Protein AF-A0A813HEW5-F1 (afdb_monomer)

Foldseek 3Di:
DCQLLQAQAVVNVVVLVVLQAAEAACEHGGDEADDRSNLEAYYHNEYEEAHEYEAQWDQDPNDIDGAHAHEAACEYEYHNEYEHGQFHHYHQKYFAHVAYGDHPVGDPGDRDIDGFFDAPDDPVLSVVLNCCCVVPVSVVLVVLLCVLVVQLVVLLVVLLVVLVVPDPNVVSVVVSVVCVVVSNLVSSLVVLLVSLLCLLCVQQNAQVPQDPPSDSSNVSSLSSSLSSCPPPSNQVSLQVQAQHVVNVVSLVSSQAAAEANEGHHGERDSNSNLEHHYYPHYDDPPDYDDQACSDRNHDVVNSDDDPLPPPHDGGHRHHHDPDDPPPDDPQPPVRVVVVVCVVCVPVSNVVVVVVVVVVPD

pLDDT: mean 79.05, std 17.5, range [31.86, 96.31]

Sequence (361 aa):
MAMPLIADTPACNILLRCLGAKIGKGCRISVFDLHDPDLLNVGAGVTIGKKCKLATSSVLHGQVHFSEIVIGEGSAVGPTAVLSQGSVVPPGKCVLPLSTMPGWHGTVGSVAYDDVQPPSSSAEFHQRQDLLRVVFGLPAVILLHTLPFVATTFALEWTWQGLTYVYDPIFAWSVFSVMLPWLYAHPLWISLVVLVVLQKWLLVGDFRKMTRKESHWSEFKHWLHGRAVESHDFEEVGDMWTNTELLSQIYRMLGTKVGRRVQIDALHLIENDCVTVGDYCVFGTDVLFAPDILAPWVPVEYAKPSKASEDKPRFADIILHRAANMRDPQPSERGRKALQKQTVRDPRYNNNNKQYNNNNN

Structure (mmCIF, N/CA/C/O backbone):
data_AF-A0A813HEW5-F1
#
_entry.id   AF-A0A813HEW5-F1
#
loop_
_atom_site.group_PDB
_atom_site.id
_atom_site.type_symbol
_atom_site.label_atom_id
_atom_site.label_alt_id
_atom_site.label_comp_id
_atom_site.label_asym_id
_atom_site.label_entity_id
_atom_site.label_seq_id
_atom_site.pdbx_PDB_ins_code
_atom_site.Cartn_x
_atom_site.Cartn_y
_atom_site.Cartn_z
_atom_site.occupancy
_atom_site.B_iso_or_equiv
_atom_site.auth_seq_id
_atom_site.auth_comp_id
_atom_site.auth_asym_id
_atom_site.auth_atom_id
_atom_site.pdbx_PDB_model_num
ATOM 1 N N . MET A 1 1 ? -3.724 9.140 -5.371 1.00 49.16 1 MET A N 1
ATOM 2 C CA . MET A 1 1 ? -2.244 9.216 -5.364 1.00 49.16 1 MET A CA 1
ATOM 3 C C . MET A 1 1 ? -1.645 9.635 -4.013 1.00 49.16 1 MET A C 1
ATOM 5 O O . MET A 1 1 ? -0.755 8.946 -3.549 1.00 49.16 1 MET A O 1
ATOM 9 N N . ALA A 1 2 ? -2.114 10.696 -3.331 1.00 60.00 2 ALA A N 1
ATOM 10 C CA . ALA A 1 2 ? -1.472 11.167 -2.084 1.00 60.00 2 ALA A CA 1
ATOM 11 C C . ALA A 1 2 ? -1.829 10.386 -0.798 1.00 60.00 2 ALA A C 1
ATOM 13 O O . ALA A 1 2 ? -1.050 10.389 0.151 1.00 60.00 2 ALA A O 1
ATOM 14 N N . MET A 1 3 ? -2.995 9.731 -0.740 1.00 67.38 3 MET A N 1
ATOM 15 C CA . MET A 1 3 ? -3.501 9.112 0.496 1.00 67.38 3 MET A CA 1
ATOM 16 C C . MET A 1 3 ? -2.614 7.972 1.043 1.00 67.38 3 MET A C 1
ATOM 18 O O . MET A 1 3 ? -2.348 7.995 2.246 1.00 67.38 3 MET A O 1
ATOM 22 N N . PRO A 1 4 ? -2.084 7.034 0.222 1.00 71.81 4 PRO A N 1
ATOM 23 C CA . PRO A 1 4 ? -1.219 5.963 0.726 1.00 71.81 4 PRO A CA 1
ATOM 24 C C . PRO A 1 4 ? 0.057 6.491 1.389 1.00 71.81 4 PRO A C 1
ATOM 26 O O . PRO A 1 4 ? 0.472 5.984 2.427 1.00 71.81 4 PRO A O 1
ATOM 29 N N . LEU A 1 5 ? 0.630 7.569 0.843 1.00 76.12 5 LEU A N 1
ATOM 30 C CA . LEU A 1 5 ? 1.860 8.194 1.335 1.00 76.12 5 LEU A CA 1
ATOM 31 C C . LEU A 1 5 ? 1.712 8.757 2.756 1.00 76.12 5 LEU A C 1
ATOM 33 O O . LEU A 1 5 ? 2.621 8.643 3.577 1.00 76.12 5 LEU A O 1
ATOM 37 N N . ILE A 1 6 ? 0.561 9.368 3.044 1.00 83.38 6 ILE A N 1
ATOM 38 C CA . ILE A 1 6 ? 0.294 10.053 4.316 1.00 83.38 6 ILE A CA 1
ATOM 39 C C . ILE A 1 6 ? -0.535 9.213 5.293 1.00 83.38 6 ILE A C 1
ATOM 41 O O . ILE A 1 6 ? -0.860 9.698 6.378 1.00 83.38 6 ILE A O 1
ATOM 45 N N . ALA A 1 7 ? -0.883 7.975 4.944 1.00 83.56 7 ALA A N 1
ATOM 46 C CA . ALA A 1 7 ? -1.654 7.090 5.809 1.00 83.56 7 ALA A CA 1
ATOM 47 C C . ALA A 1 7 ? -0.966 6.860 7.166 1.00 83.56 7 ALA A C 1
ATOM 49 O O . ALA A 1 7 ? 0.265 6.873 7.286 1.00 83.56 7 ALA A O 1
ATOM 50 N N . ASP A 1 8 ? -1.772 6.642 8.204 1.00 82.06 8 ASP A N 1
ATOM 51 C CA . ASP A 1 8 ? -1.348 6.511 9.605 1.00 82.06 8 ASP A CA 1
ATOM 52 C C . ASP A 1 8 ? -0.595 7.737 10.157 1.00 82.06 8 ASP A C 1
ATOM 54 O O . ASP A 1 8 ? 0.182 7.626 11.115 1.00 82.06 8 ASP A O 1
ATOM 58 N N . THR A 1 9 ? -0.815 8.913 9.557 1.00 86.62 9 THR A N 1
ATOM 59 C CA . THR A 1 9 ? -0.279 10.192 10.033 1.00 86.62 9 THR A CA 1
ATOM 60 C C . THR A 1 9 ? -1.387 11.228 10.247 1.00 86.62 9 THR A C 1
ATOM 62 O O . THR A 1 9 ? -2.426 11.179 9.579 1.00 86.62 9 THR A O 1
ATOM 65 N N . PRO A 1 10 ? -1.161 12.239 11.107 1.00 87.31 10 PRO A N 1
ATOM 66 C CA . PRO A 1 10 ? -2.089 13.358 11.261 1.00 87.31 10 PRO A CA 1
ATOM 67 C C . PRO A 1 10 ? -2.347 14.141 9.966 1.00 87.31 10 PRO A C 1
ATOM 69 O O . PRO A 1 10 ? -3.397 14.769 9.842 1.00 87.31 10 PRO A O 1
ATOM 72 N N . ALA A 1 11 ? -1.421 14.103 8.999 1.00 88.00 11 ALA A N 1
ATOM 73 C CA . ALA A 1 11 ? -1.590 14.774 7.712 1.00 88.00 11 ALA A CA 1
ATOM 74 C C . ALA A 1 11 ? -2.756 14.177 6.904 1.00 88.00 11 ALA A C 1
ATOM 76 O O . ALA A 1 11 ? -3.486 14.926 6.259 1.00 88.00 11 ALA A O 1
ATOM 77 N N . CYS A 1 12 ? -2.993 12.861 7.008 1.00 89.50 12 CYS A N 1
ATOM 78 C CA . CYS A 1 12 ? -4.157 12.212 6.396 1.00 89.50 12 CYS A CA 1
ATOM 79 C C . CYS A 1 12 ? -5.472 12.771 6.953 1.00 89.50 12 CYS A C 1
ATOM 81 O O . CYS A 1 12 ? -6.362 13.144 6.193 1.00 89.50 12 CYS A O 1
ATOM 83 N N . ASN A 1 13 ? -5.558 12.927 8.277 1.00 91.50 13 ASN A N 1
ATOM 84 C CA . ASN A 1 13 ? -6.744 13.479 8.932 1.00 91.50 13 ASN A CA 1
ATOM 85 C C . ASN A 1 13 ? -7.020 14.921 8.487 1.00 91.50 13 ASN A C 1
ATOM 87 O O . ASN A 1 13 ? -8.174 15.300 8.310 1.00 91.50 13 ASN A O 1
ATOM 91 N N . ILE A 1 14 ? -5.971 15.735 8.323 1.00 91.50 14 ILE A N 1
ATOM 92 C CA . ILE A 1 14 ? -6.104 17.114 7.836 1.00 91.50 14 ILE A CA 1
ATOM 93 C C . ILE A 1 14 ? -6.599 17.113 6.390 1.00 91.50 14 ILE A C 1
ATOM 95 O O . ILE A 1 14 ? -7.562 17.815 6.096 1.00 91.50 14 ILE A O 1
ATOM 99 N N . LEU A 1 15 ? -5.996 16.299 5.516 1.00 91.25 15 LEU A N 1
ATOM 100 C CA . LEU A 1 15 ? -6.415 16.195 4.119 1.00 91.25 15 LEU A CA 1
ATOM 101 C C . LEU A 1 15 ? -7.892 15.807 4.011 1.00 91.25 15 LEU A C 1
ATOM 103 O O . LEU A 1 15 ? -8.649 16.478 3.320 1.00 91.25 15 LEU A O 1
ATOM 107 N N . LEU A 1 16 ? -8.317 14.767 4.725 1.00 91.62 16 LEU A N 1
ATOM 108 C CA . LEU A 1 16 ? -9.704 14.311 4.698 1.00 91.62 16 LEU A CA 1
ATOM 109 C C . LEU A 1 16 ? -10.678 15.375 5.233 1.00 91.62 16 LEU A C 1
ATOM 111 O O . LEU A 1 16 ? -11.743 15.558 4.652 1.00 91.62 16 LEU A O 1
ATOM 115 N N . ARG A 1 17 ? -10.300 16.141 6.269 1.00 94.06 17 ARG A N 1
ATOM 116 C CA . ARG A 1 17 ? -11.094 17.300 6.724 1.00 94.06 17 ARG A CA 1
ATOM 117 C C . ARG A 1 17 ? -11.207 18.385 5.660 1.00 94.06 17 ARG A C 1
ATOM 119 O O . ARG A 1 17 ? -12.280 18.953 5.489 1.00 94.06 17 ARG A O 1
ATOM 126 N N . CYS A 1 18 ? -10.124 18.671 4.939 1.00 93.19 18 CYS A N 1
ATOM 127 C CA . CYS A 1 18 ? -10.147 19.616 3.821 1.00 93.19 18 CYS A CA 1
ATOM 128 C C . CYS A 1 18 ? -11.029 19.127 2.663 1.00 93.19 18 CYS A C 1
ATOM 130 O O . CYS A 1 18 ? -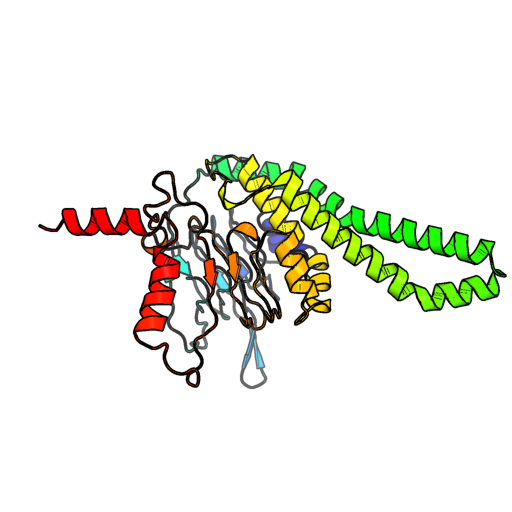11.609 19.952 1.966 1.00 93.19 18 CYS A O 1
ATOM 132 N N . LEU A 1 19 ? -11.152 17.809 2.481 1.00 92.06 19 LEU A N 1
ATOM 133 C CA . LEU A 1 19 ? -12.036 17.186 1.492 1.00 92.06 19 LEU A CA 1
ATOM 134 C C . LEU A 1 19 ? -13.508 17.105 1.941 1.00 92.06 19 LEU A C 1
ATOM 136 O O . LEU A 1 19 ? -14.338 16.640 1.170 1.00 92.06 19 LEU A O 1
ATOM 140 N N . GLY A 1 20 ? -13.843 17.559 3.154 1.00 93.19 20 GLY A N 1
ATOM 141 C CA . GLY A 1 20 ? -15.218 17.621 3.665 1.00 93.19 20 GLY A CA 1
ATOM 142 C C . GLY A 1 20 ? -15.550 16.614 4.769 1.00 93.19 20 GLY A C 1
ATOM 143 O O . GLY A 1 20 ? -16.602 16.740 5.393 1.00 93.19 20 GLY A O 1
ATOM 144 N N . ALA A 1 21 ? -14.660 15.664 5.075 1.00 94.25 21 ALA A N 1
ATOM 145 C CA . ALA A 1 21 ? -14.901 14.670 6.119 1.00 94.25 21 ALA A CA 1
ATOM 146 C C . ALA A 1 21 ? -14.895 15.289 7.524 1.00 94.25 21 ALA A C 1
ATOM 148 O O . ALA A 1 21 ? -14.040 16.109 7.878 1.00 94.25 21 ALA A O 1
ATOM 149 N N . LYS A 1 22 ? -15.790 14.824 8.395 1.00 95.38 22 LYS A N 1
ATOM 150 C CA . LYS A 1 22 ? -15.816 15.221 9.809 1.00 95.38 22 LYS A CA 1
ATOM 151 C C . LYS A 1 22 ? -14.960 14.245 10.611 1.00 95.38 22 LYS A C 1
ATOM 153 O O . LYS A 1 22 ? -15.426 13.176 10.974 1.00 95.38 22 LYS A O 1
ATOM 158 N N . ILE A 1 23 ? -13.701 14.591 10.887 1.00 94.88 23 ILE A N 1
ATOM 159 C CA . ILE A 1 23 ? -12.767 13.695 11.599 1.00 94.88 23 ILE A CA 1
ATOM 160 C C . ILE A 1 23 ? -12.370 14.261 12.959 1.00 94.88 23 ILE A C 1
ATOM 162 O O . ILE A 1 23 ? -11.793 15.349 13.042 1.00 94.88 23 ILE A O 1
ATOM 166 N N . GLY A 1 24 ? -12.587 13.488 14.021 1.00 91.81 24 GLY A N 1
ATOM 167 C CA . GLY A 1 24 ? -12.203 13.802 15.395 1.00 91.81 24 GLY A CA 1
ATOM 168 C C . GLY A 1 24 ? -10.689 13.896 15.625 1.00 91.81 24 GLY A C 1
ATOM 169 O O . GLY A 1 24 ? -9.867 13.656 14.737 1.00 91.81 24 GLY A O 1
ATOM 170 N N . LYS A 1 25 ? -10.279 14.306 16.830 1.00 89.25 25 LYS A N 1
ATOM 171 C CA . LYS A 1 25 ? -8.856 14.399 17.211 1.00 89.25 25 LYS A CA 1
ATOM 172 C C . LYS A 1 25 ? -8.290 13.015 17.537 1.00 89.25 25 LYS A C 1
ATOM 174 O O . LYS A 1 25 ? -9.010 12.167 18.044 1.00 89.25 25 LYS A O 1
ATOM 179 N N . GLY A 1 26 ? -6.998 12.807 17.275 1.00 84.69 26 GLY A N 1
ATOM 180 C CA . GLY A 1 26 ? -6.305 11.560 17.628 1.00 84.69 26 GLY A CA 1
ATOM 181 C C . GLY A 1 26 ? -6.716 10.334 16.806 1.00 84.69 26 GLY A C 1
ATOM 182 O O . GLY A 1 26 ? -6.392 9.221 17.199 1.00 84.69 26 GLY A O 1
ATOM 183 N N . CYS A 1 27 ? -7.425 10.520 15.688 1.00 87.81 27 CYS A N 1
ATOM 184 C CA . CYS A 1 27 ? -7.788 9.413 14.810 1.00 87.81 27 CYS A CA 1
ATOM 185 C C . CYS A 1 27 ? -6.553 8.853 14.100 1.00 87.81 27 CYS A C 1
ATOM 187 O O . CYS A 1 27 ? -5.680 9.611 13.666 1.00 87.81 27 CYS A O 1
ATOM 189 N N . ARG A 1 28 ? -6.506 7.535 13.935 1.00 86.94 28 ARG A N 1
ATOM 190 C CA . ARG A 1 28 ? -5.493 6.842 13.140 1.00 86.94 28 ARG A CA 1
ATOM 191 C C . ARG A 1 28 ? -6.168 6.172 11.965 1.00 86.94 28 ARG A C 1
ATOM 193 O O . ARG A 1 28 ? -6.894 5.199 12.119 1.00 86.94 28 ARG A O 1
ATOM 200 N N . ILE A 1 29 ? -5.940 6.743 10.796 1.00 87.56 29 ILE A N 1
ATOM 201 C CA . ILE A 1 29 ? -6.561 6.317 9.555 1.00 87.56 29 ILE A CA 1
ATOM 202 C C . ILE A 1 29 ? -5.484 5.661 8.692 1.00 87.56 29 ILE A C 1
ATOM 204 O O . ILE A 1 29 ? -4.589 6.344 8.187 1.00 87.56 29 ILE A O 1
ATOM 208 N N . SER A 1 30 ? -5.558 4.337 8.558 1.00 83.12 30 SER A N 1
ATOM 209 C CA . SER A 1 30 ? -4.777 3.590 7.572 1.00 83.12 30 SER A CA 1
ATOM 210 C C . SER A 1 30 ? -5.385 3.734 6.173 1.00 83.12 30 SER A C 1
ATOM 212 O O . SER A 1 30 ? -6.454 4.309 5.997 1.00 83.12 30 SER A O 1
ATOM 214 N N . VAL A 1 31 ? -4.695 3.218 5.155 1.00 65.44 31 VAL A N 1
ATOM 215 C CA . VAL A 1 31 ? -5.176 3.232 3.766 1.00 65.44 31 VAL A CA 1
ATOM 216 C C . VAL A 1 31 ? -6.517 2.506 3.672 1.00 65.44 31 VAL A C 1
ATOM 218 O O . VAL A 1 31 ? -6.606 1.343 4.062 1.00 65.44 31 VAL A O 1
ATOM 221 N N . PHE A 1 32 ? -7.538 3.165 3.140 1.00 74.25 32 PHE A N 1
ATOM 222 C CA . PHE A 1 32 ? -8.846 2.576 2.878 1.00 74.25 32 PHE A CA 1
ATOM 223 C C . PHE A 1 32 ? -9.469 3.216 1.637 1.00 74.25 32 PHE A C 1
ATOM 225 O O . PHE A 1 32 ? -9.051 4.291 1.211 1.00 74.25 32 PHE A O 1
ATOM 232 N N . ASP A 1 33 ? -10.451 2.537 1.059 1.00 81.62 33 ASP A N 1
ATOM 233 C CA . ASP A 1 33 ? -11.161 2.980 -0.135 1.00 81.62 33 ASP A CA 1
ATOM 234 C C . ASP A 1 33 ? -12.341 3.882 0.260 1.00 81.62 33 ASP A C 1
ATOM 236 O O . ASP A 1 33 ? -13.216 3.468 1.033 1.00 81.62 33 ASP A O 1
ATOM 240 N N . LEU A 1 34 ? -12.318 5.132 -0.210 1.00 84.88 34 LEU A N 1
ATOM 241 C CA . LEU A 1 34 ? -13.315 6.166 0.072 1.00 84.88 34 LEU A CA 1
ATOM 242 C C . LEU A 1 34 ? -13.495 7.069 -1.141 1.00 84.88 34 LEU A C 1
ATOM 244 O O . LEU A 1 34 ? -12.559 7.754 -1.559 1.00 84.88 34 LEU A O 1
ATOM 248 N N . HIS A 1 35 ? -14.722 7.104 -1.651 1.00 84.69 35 HIS A N 1
ATOM 249 C CA . HIS A 1 35 ? -15.085 7.920 -2.805 1.00 84.69 35 HIS A CA 1
ATOM 250 C C . HIS A 1 35 ? -15.708 9.264 -2.409 1.00 84.69 35 HIS A C 1
ATOM 252 O O . HIS A 1 35 ? -15.345 10.278 -3.002 1.00 84.69 35 HIS A O 1
ATOM 258 N N . ASP A 1 36 ? -16.563 9.291 -1.377 1.00 90.44 36 ASP A N 1
ATOM 259 C CA . ASP A 1 36 ? -17.308 10.490 -0.963 1.00 90.44 36 ASP A CA 1
ATOM 260 C C . ASP A 1 36 ? -16.899 10.924 0.465 1.00 90.44 36 ASP A C 1
ATOM 262 O O . ASP A 1 36 ? -17.510 10.516 1.459 1.00 90.44 36 ASP A O 1
ATOM 266 N N . PRO A 1 37 ? -15.806 11.699 0.622 1.00 90.62 37 PRO A N 1
ATOM 267 C CA . PRO A 1 37 ? -15.280 12.057 1.939 1.00 90.62 37 PRO A CA 1
ATOM 268 C C . PRO A 1 37 ? -16.195 12.968 2.762 1.00 90.62 37 PRO A C 1
ATOM 270 O O . PRO A 1 37 ? -16.160 12.905 3.986 1.00 90.62 37 PRO A O 1
ATOM 273 N N . ASP A 1 38 ? -17.030 13.785 2.130 1.00 93.44 38 ASP A N 1
ATOM 274 C CA . ASP A 1 38 ? -18.010 14.662 2.780 1.00 93.44 38 ASP A CA 1
ATOM 275 C C . ASP A 1 38 ? -19.120 13.906 3.534 1.00 93.44 38 ASP A C 1
ATOM 277 O O . ASP A 1 38 ? -19.714 14.441 4.473 1.00 93.44 38 ASP A O 1
ATOM 281 N N . LEU A 1 39 ? -19.346 12.638 3.181 1.00 93.94 39 LEU A N 1
ATOM 282 C CA . LEU A 1 39 ? -20.296 11.730 3.828 1.00 93.94 39 LEU A CA 1
ATOM 283 C C . LEU A 1 39 ? -19.663 10.873 4.935 1.00 93.94 39 LEU A C 1
ATOM 285 O O . LEU A 1 39 ? -20.287 9.932 5.431 1.00 93.94 39 LEU A O 1
ATOM 289 N N . LEU A 1 40 ? -18.430 11.175 5.344 1.00 94.38 40 LEU A N 1
ATOM 290 C CA . LEU A 1 40 ? -17.726 10.438 6.388 1.00 94.38 40 LEU A CA 1
ATOM 291 C C . LEU A 1 40 ? -17.678 11.226 7.704 1.00 94.38 40 LEU A C 1
ATOM 293 O O . LEU A 1 40 ? -17.138 12.335 7.771 1.00 94.38 40 LEU A O 1
ATOM 297 N N . ASN A 1 41 ? -18.172 10.609 8.780 1.00 95.75 41 ASN A N 1
ATOM 298 C CA . ASN A 1 41 ? -18.156 11.165 10.128 1.00 95.75 41 ASN A CA 1
ATOM 299 C C . ASN A 1 41 ? -17.477 10.213 11.115 1.00 95.75 41 ASN A C 1
ATOM 301 O O . ASN A 1 41 ? -17.933 9.100 11.358 1.00 95.75 41 ASN A O 1
ATOM 305 N N . VAL A 1 42 ? -16.362 10.662 11.681 1.00 94.94 42 VAL A N 1
ATOM 306 C CA . VAL A 1 42 ? -15.462 9.873 12.517 1.00 94.94 42 VAL A CA 1
ATOM 307 C C . VAL A 1 42 ? -15.254 10.590 13.845 1.00 94.94 42 VAL A C 1
ATOM 309 O O . VAL A 1 42 ? -14.717 11.699 13.886 1.00 94.94 42 VAL A O 1
ATOM 312 N N . GLY A 1 43 ? -15.647 9.942 14.942 1.00 93.44 43 GLY A N 1
ATOM 313 C CA . GLY A 1 43 ? -15.437 10.414 16.309 1.00 93.44 43 GLY A CA 1
ATOM 314 C C . GLY A 1 43 ? -13.958 10.511 16.700 1.00 93.44 43 GLY A C 1
ATOM 315 O O . GLY A 1 43 ? -13.066 10.101 15.962 1.00 93.44 43 GLY A O 1
ATOM 316 N N . ALA A 1 44 ? -13.664 11.080 17.871 1.00 91.56 44 ALA A N 1
ATOM 317 C CA . ALA A 1 44 ? -12.284 11.195 18.349 1.00 91.56 44 ALA A CA 1
ATOM 318 C C . ALA A 1 44 ? -11.666 9.819 18.669 1.00 91.56 44 ALA A C 1
ATOM 320 O O . ALA A 1 44 ? -12.366 8.871 19.014 1.00 91.56 44 ALA A O 1
ATOM 321 N N . GLY A 1 45 ? -10.343 9.701 18.536 1.00 86.94 45 GLY A N 1
ATOM 322 C CA . GLY A 1 45 ? -9.597 8.491 18.899 1.00 86.94 45 GLY A CA 1
ATOM 323 C C . GLY A 1 45 ? -9.923 7.241 18.074 1.00 86.94 45 GLY A C 1
ATOM 324 O O . GLY A 1 45 ? -9.534 6.146 18.469 1.00 86.94 45 GLY A O 1
ATOM 325 N N . VAL A 1 46 ? -10.630 7.377 16.947 1.00 89.12 46 VAL A N 1
ATOM 326 C CA . VAL A 1 46 ? -10.998 6.232 16.106 1.00 89.12 46 VAL A CA 1
ATOM 327 C C . VAL A 1 46 ? -9.782 5.686 15.366 1.00 89.12 46 VAL A C 1
ATOM 329 O O . VAL A 1 46 ? -8.978 6.449 14.826 1.00 89.12 46 VAL A O 1
ATOM 332 N N . THR A 1 47 ? -9.676 4.359 15.288 1.00 87.81 47 THR A N 1
ATOM 333 C CA . THR A 1 47 ? -8.663 3.676 14.470 1.00 87.81 47 THR A CA 1
ATOM 334 C C . THR A 1 47 ? -9.324 2.936 13.313 1.00 87.81 47 THR A C 1
ATOM 336 O O . THR A 1 47 ? -10.146 2.055 13.539 1.00 87.81 47 THR A O 1
ATOM 339 N N . ILE A 1 48 ? -8.957 3.265 12.076 1.00 88.75 48 ILE A N 1
ATOM 340 C CA . ILE A 1 48 ? -9.438 2.578 10.873 1.00 88.75 48 ILE A CA 1
ATOM 341 C C . ILE A 1 48 ? -8.290 1.761 10.296 1.00 88.75 48 ILE A C 1
ATOM 343 O O . ILE A 1 48 ? -7.243 2.314 9.962 1.00 88.75 48 ILE A O 1
ATOM 347 N N . GLY A 1 49 ? -8.497 0.449 10.209 1.00 85.44 49 GLY A N 1
ATOM 348 C CA . GLY A 1 49 ? -7.547 -0.514 9.681 1.00 85.44 49 GLY A CA 1
ATOM 349 C C . GLY A 1 49 ? -7.370 -0.417 8.169 1.00 85.44 49 GLY A C 1
ATOM 350 O O . GLY A 1 49 ? -7.994 0.376 7.464 1.00 85.44 49 GLY A O 1
ATOM 351 N N . LYS A 1 50 ? -6.476 -1.250 7.655 1.00 83.69 50 LYS A N 1
ATOM 352 C CA . LYS A 1 50 ? -6.059 -1.220 6.251 1.00 83.69 50 LYS A CA 1
ATOM 353 C C . LYS A 1 50 ? -7.082 -1.842 5.323 1.00 83.69 50 LYS A C 1
ATOM 355 O O . LYS A 1 50 ? -7.765 -2.785 5.708 1.00 83.69 50 LYS A O 1
ATOM 360 N N . LYS A 1 51 ? -7.123 -1.350 4.085 1.00 85.12 51 LYS A N 1
ATOM 361 C CA . LYS A 1 51 ? -7.994 -1.827 3.005 1.00 85.12 51 LYS A CA 1
ATOM 362 C C . LYS A 1 51 ? -9.468 -1.918 3.405 1.00 85.12 51 LYS A C 1
ATOM 364 O O . LYS A 1 51 ? -10.212 -2.725 2.856 1.00 85.12 51 LYS A O 1
ATOM 369 N N . CYS A 1 52 ? -9.902 -1.099 4.365 1.00 88.19 52 CYS A N 1
ATOM 370 C CA . CYS A 1 52 ? -11.325 -0.975 4.647 1.00 88.19 52 CYS A CA 1
ATOM 371 C C . CYS A 1 52 ? -12.027 -0.383 3.421 1.00 88.19 52 CYS A C 1
ATOM 373 O O . CYS A 1 52 ? -11.422 0.375 2.663 1.00 88.19 52 CYS A O 1
ATOM 375 N N . LYS A 1 53 ? -13.301 -0.711 3.233 1.00 90.00 53 LYS A N 1
ATOM 376 C CA . LYS A 1 53 ? -14.133 -0.082 2.202 1.00 90.00 53 LYS A CA 1
ATOM 377 C C . LYS A 1 53 ? -15.237 0.700 2.888 1.00 90.00 53 LYS A C 1
ATOM 379 O O . LYS A 1 53 ? -16.070 0.108 3.575 1.00 90.00 53 LYS A O 1
ATOM 384 N N . LEU A 1 54 ? -15.219 2.020 2.733 1.00 90.25 54 LEU A N 1
ATOM 385 C CA . LEU A 1 54 ? -16.248 2.909 3.265 1.00 90.25 54 LEU A CA 1
ATOM 386 C C . LEU A 1 54 ? -17.171 3.303 2.111 1.00 90.25 54 LEU A C 1
ATOM 388 O O . LEU A 1 54 ? -16.935 4.283 1.409 1.00 90.25 54 LEU A O 1
ATOM 392 N N . ALA A 1 55 ? -18.201 2.489 1.885 1.00 88.50 55 ALA A N 1
ATOM 393 C CA . ALA A 1 55 ? -19.130 2.652 0.775 1.00 88.50 55 ALA A CA 1
ATOM 394 C C . ALA A 1 55 ? -20.254 3.626 1.156 1.00 88.50 55 ALA A C 1
ATOM 396 O O . ALA A 1 55 ? -21.308 3.222 1.641 1.00 88.50 55 ALA A O 1
ATOM 397 N N . THR A 1 56 ? -20.012 4.917 0.953 1.00 87.50 56 THR A N 1
ATOM 398 C CA . THR A 1 56 ? -20.949 6.033 1.199 1.00 87.50 56 THR A CA 1
ATOM 399 C C . THR A 1 56 ? -22.058 6.147 0.155 1.00 87.50 56 THR A C 1
ATOM 401 O O . THR A 1 56 ? -23.099 6.758 0.414 1.00 87.50 56 THR A O 1
ATOM 404 N N . SER A 1 57 ? -21.857 5.528 -1.007 1.00 87.25 57 SER A N 1
ATOM 405 C CA . SER A 1 57 ? -22.803 5.496 -2.112 1.00 87.25 57 SER A CA 1
ATOM 406 C C . SER A 1 57 ? -23.069 4.070 -2.597 1.00 87.25 57 SER A C 1
ATOM 408 O O . SER A 1 57 ? -22.201 3.196 -2.563 1.00 87.25 57 SER A O 1
ATOM 410 N N . SER A 1 58 ? -24.293 3.815 -3.057 1.00 83.94 58 SER A N 1
ATOM 411 C CA . SER A 1 58 ? -24.643 2.582 -3.767 1.00 83.94 58 SER A CA 1
ATOM 412 C C . SER A 1 58 ? -25.680 2.843 -4.846 1.00 83.94 58 SER A C 1
ATOM 414 O O . SER A 1 58 ? -26.429 3.819 -4.797 1.00 83.94 58 SER A O 1
ATOM 416 N N . VAL A 1 59 ? -25.745 1.934 -5.815 1.00 86.06 59 VAL A N 1
ATOM 417 C CA . VAL A 1 59 ? -26.774 1.950 -6.850 1.00 86.06 59 VAL A CA 1
ATOM 418 C C . VAL A 1 59 ? -27.826 0.906 -6.506 1.00 86.06 59 VAL A C 1
ATOM 420 O O . VAL A 1 59 ? -27.544 -0.291 -6.516 1.00 86.06 59 VAL A O 1
ATOM 423 N N . LEU A 1 60 ? -29.047 1.354 -6.227 1.00 82.06 60 LEU A N 1
ATOM 424 C CA . LEU A 1 60 ? -30.196 0.497 -5.953 1.00 82.06 60 LEU A CA 1
ATOM 425 C C . LEU A 1 60 ? -31.331 0.879 -6.907 1.00 82.06 60 LEU A C 1
ATOM 427 O O . LEU A 1 60 ? -31.666 2.051 -7.040 1.00 82.06 60 LEU A O 1
ATOM 431 N N . HIS A 1 61 ? -31.918 -0.100 -7.600 1.00 85.62 61 HIS A N 1
ATOM 432 C CA . HIS A 1 61 ? -33.025 0.124 -8.547 1.00 85.62 61 HIS A CA 1
ATOM 433 C C . HIS A 1 61 ? -32.757 1.218 -9.605 1.00 85.62 61 HIS A C 1
ATOM 435 O O . HIS A 1 61 ? -33.656 1.967 -9.980 1.00 85.62 61 HIS A O 1
ATOM 441 N N . GLY A 1 62 ? -31.513 1.327 -10.085 1.00 90.56 62 GLY A N 1
ATOM 442 C CA . GLY A 1 62 ? -31.120 2.342 -11.070 1.00 90.56 62 GLY A CA 1
ATOM 443 C C . GLY A 1 62 ? -30.989 3.763 -10.507 1.00 90.56 62 GLY A C 1
ATOM 444 O O . GLY A 1 62 ? -30.788 4.695 -11.281 1.00 90.56 62 GLY A O 1
ATOM 445 N N . GLN A 1 63 ? -31.080 3.937 -9.186 1.00 87.31 63 GLN A N 1
ATOM 446 C CA . GLN A 1 63 ? -30.855 5.204 -8.495 1.00 87.31 63 GLN A CA 1
ATOM 447 C C . GLN A 1 63 ? -29.591 5.128 -7.643 1.00 87.31 63 GLN A C 1
ATOM 449 O O . GLN A 1 63 ? -29.295 4.098 -7.039 1.00 87.31 63 GLN A O 1
ATOM 454 N N . VAL A 1 64 ? -28.848 6.232 -7.591 1.00 88.06 64 VAL A N 1
ATOM 455 C CA . VAL A 1 64 ? -27.702 6.368 -6.690 1.00 88.06 64 VAL A CA 1
ATOM 456 C C . VAL A 1 64 ? -28.210 6.883 -5.350 1.00 88.06 64 VAL A C 1
ATOM 458 O O . VAL A 1 64 ? -28.816 7.952 -5.278 1.00 88.06 64 VAL A O 1
ATOM 461 N N . HIS A 1 65 ? -27.966 6.119 -4.294 1.00 87.25 65 HIS A N 1
ATOM 462 C CA . HIS A 1 65 ? -28.249 6.504 -2.923 1.00 87.25 65 HIS A CA 1
ATOM 463 C C . HIS A 1 65 ? -26.950 6.905 -2.243 1.00 87.25 65 HIS A C 1
ATOM 465 O O . HIS A 1 65 ? -25.960 6.184 -2.326 1.00 87.25 65 HIS A O 1
ATOM 471 N N . PHE A 1 66 ? -26.987 8.033 -1.547 1.00 90.69 66 PHE A N 1
ATOM 472 C CA . PHE A 1 66 ? -25.894 8.534 -0.728 1.00 90.69 66 PHE A CA 1
ATOM 473 C C . PHE A 1 66 ? -26.334 8.518 0.729 1.00 90.69 66 PHE A C 1
ATOM 475 O O . PHE A 1 66 ? -27.460 8.915 1.044 1.00 90.69 66 PHE A O 1
ATOM 482 N N . SER A 1 67 ? -25.469 8.056 1.624 1.00 90.81 67 SER A N 1
ATOM 483 C CA . SER A 1 67 ? -25.760 8.079 3.053 1.00 90.81 67 SER A CA 1
ATOM 484 C C . SER A 1 67 ? -24.484 8.216 3.871 1.00 90.81 67 SER A C 1
ATOM 486 O O . SER A 1 67 ? -23.460 7.613 3.553 1.00 90.81 67 SER A O 1
ATOM 488 N N . GLU A 1 68 ? -24.568 9.014 4.935 1.00 92.00 68 GLU A N 1
ATOM 489 C CA . GLU A 1 68 ? -23.448 9.272 5.837 1.00 92.00 68 GLU A CA 1
ATOM 490 C C . GLU A 1 68 ? -23.051 7.981 6.569 1.00 92.00 68 GLU A C 1
ATOM 492 O O . GLU A 1 68 ? -23.904 7.218 7.027 1.00 92.00 68 GLU A O 1
ATOM 497 N N . ILE A 1 69 ? -21.748 7.737 6.688 1.00 93.25 69 ILE A N 1
ATOM 498 C CA . ILE A 1 69 ? -21.199 6.694 7.558 1.00 93.25 69 ILE A CA 1
ATOM 499 C C . ILE A 1 69 ? -20.741 7.365 8.849 1.00 93.25 69 ILE A C 1
ATOM 501 O O . ILE A 1 69 ? -19.928 8.291 8.817 1.00 93.25 69 ILE A O 1
ATOM 505 N N . VAL A 1 70 ? -21.242 6.879 9.986 1.00 94.19 70 VAL A N 1
ATOM 506 C CA . VAL A 1 70 ? -20.935 7.435 11.309 1.00 94.19 70 VAL A CA 1
ATOM 507 C C . VAL A 1 70 ? -20.159 6.417 12.133 1.00 94.19 70 VAL A C 1
ATOM 509 O O . VAL A 1 70 ? -20.648 5.327 12.420 1.00 94.19 70 VAL A O 1
ATOM 512 N N . ILE A 1 71 ? -18.951 6.784 12.552 1.00 93.94 71 ILE A N 1
ATOM 513 C CA . ILE A 1 71 ? -18.095 5.975 13.417 1.00 93.94 71 ILE A CA 1
ATOM 514 C C . ILE A 1 71 ? -17.973 6.666 14.773 1.00 93.94 71 ILE A C 1
ATOM 516 O O . ILE A 1 71 ? -17.424 7.764 14.868 1.00 93.94 71 ILE A O 1
ATOM 520 N N . GLY A 1 72 ? -18.495 6.034 15.824 1.00 93.06 72 GLY A N 1
ATOM 521 C CA . GLY A 1 72 ? -18.507 6.581 17.179 1.00 93.06 72 GLY A CA 1
ATOM 522 C C . GLY A 1 72 ? -17.110 6.782 17.770 1.00 93.06 72 GLY A C 1
ATOM 523 O O . GLY A 1 72 ? -16.139 6.152 17.355 1.00 93.06 72 GLY A O 1
ATOM 524 N N . GLU A 1 73 ? -17.004 7.645 18.778 1.00 92.25 73 GLU A N 1
ATOM 525 C CA . GLU A 1 73 ? -15.747 7.925 19.482 1.00 92.25 73 GLU A CA 1
ATOM 526 C C . GLU A 1 73 ? -15.101 6.658 20.063 1.00 92.25 73 GLU A C 1
ATOM 528 O O . GLU A 1 73 ? -15.791 5.763 20.552 1.00 92.25 73 GLU A O 1
ATOM 533 N N . GLY A 1 74 ? -13.771 6.576 19.982 1.00 87.19 74 GLY A N 1
ATOM 534 C CA . GLY A 1 74 ? -12.988 5.458 20.509 1.00 87.19 74 GLY A CA 1
ATOM 535 C C . GLY A 1 74 ? -13.249 4.118 19.820 1.00 87.19 74 GLY A C 1
ATOM 536 O O . GLY A 1 74 ? -12.826 3.090 20.336 1.00 87.19 74 GLY A O 1
ATOM 537 N N . SER A 1 75 ? -13.957 4.113 18.688 1.00 90.62 75 SER A N 1
ATOM 538 C CA . SER A 1 75 ? -14.251 2.901 17.920 1.00 90.62 75 SER A CA 1
ATOM 539 C C . SER A 1 75 ? -13.050 2.452 17.088 1.00 90.62 75 SER A C 1
ATOM 541 O O . SER A 1 75 ? -12.165 3.244 16.752 1.00 90.62 75 SER A O 1
ATOM 543 N N . ALA A 1 76 ? -13.046 1.183 16.694 1.00 89.12 76 ALA A N 1
ATOM 544 C CA . ALA A 1 76 ? -12.058 0.637 15.774 1.00 89.12 76 ALA A CA 1
ATOM 545 C C . ALA A 1 76 ? -12.734 -0.050 14.584 1.00 89.12 76 ALA A C 1
ATOM 547 O O . ALA A 1 76 ? -13.815 -0.623 14.703 1.00 89.12 76 ALA A O 1
ATOM 548 N N . VAL A 1 77 ? -12.089 -0.005 13.425 1.00 89.44 77 VAL A N 1
ATOM 549 C CA . VAL A 1 77 ? -12.501 -0.753 12.238 1.00 89.44 77 VAL A CA 1
ATOM 550 C C . VAL A 1 77 ? -11.358 -1.681 11.858 1.00 89.44 77 VAL A C 1
ATOM 552 O O . VAL A 1 77 ? -10.262 -1.216 11.554 1.00 89.44 77 VAL A O 1
ATOM 555 N N . GLY A 1 78 ? -11.591 -2.990 11.918 1.00 87.12 78 GLY A N 1
ATOM 556 C CA . GLY A 1 78 ? -10.606 -3.998 11.549 1.00 87.12 78 GLY A CA 1
ATOM 557 C C . GLY A 1 78 ? -10.262 -3.962 10.054 1.00 87.12 78 GLY A C 1
ATOM 558 O O . GLY A 1 78 ? -11.047 -3.471 9.245 1.00 87.12 78 GLY A O 1
ATOM 559 N N . PRO A 1 79 ? -9.091 -4.483 9.656 1.00 86.12 79 PRO A N 1
ATOM 560 C CA . PRO A 1 79 ? -8.656 -4.497 8.267 1.00 86.12 79 PRO A CA 1
ATOM 561 C C . PRO A 1 79 ? -9.636 -5.242 7.352 1.00 86.12 79 PRO A C 1
ATOM 563 O O . PRO A 1 79 ? -10.236 -6.252 7.735 1.00 86.12 79 PRO A O 1
ATOM 566 N N . THR A 1 80 ? -9.784 -4.726 6.132 1.00 87.81 80 THR A N 1
ATOM 567 C CA . THR A 1 80 ? -10.677 -5.245 5.084 1.00 87.81 80 THR A CA 1
ATOM 568 C C . THR A 1 80 ? -12.156 -5.296 5.497 1.00 87.81 80 THR A C 1
ATOM 570 O O . THR A 1 80 ? -12.971 -5.940 4.841 1.00 87.81 80 THR A O 1
ATOM 573 N N . ALA A 1 81 ? -12.542 -4.606 6.575 1.00 88.38 81 ALA A N 1
ATOM 574 C CA . ALA A 1 81 ? -13.946 -4.451 6.926 1.00 88.38 81 ALA A CA 1
ATOM 575 C C . ALA A 1 81 ? -14.660 -3.522 5.933 1.00 88.38 81 ALA A C 1
ATOM 577 O O . ALA A 1 81 ? -14.074 -2.580 5.386 1.00 88.38 81 ALA A O 1
ATOM 578 N N . VAL A 1 82 ? -15.948 -3.780 5.720 1.00 89.25 82 VAL A N 1
ATOM 579 C CA . VAL A 1 82 ? -16.795 -3.010 4.803 1.00 89.25 82 VAL A CA 1
ATOM 580 C C . VAL A 1 82 ? -17.862 -2.284 5.604 1.00 89.25 82 VAL A C 1
ATOM 582 O O . VAL A 1 82 ? -18.657 -2.915 6.298 1.00 89.25 82 VAL A O 1
ATOM 585 N N . LEU A 1 83 ? -17.900 -0.957 5.516 1.00 89.81 83 LEU A N 1
ATOM 586 C CA . LEU A 1 83 ? -18.972 -0.149 6.089 1.00 89.81 83 LEU A CA 1
ATOM 587 C C . LEU A 1 83 ? -19.875 0.303 4.950 1.00 89.81 83 LEU A C 1
ATOM 589 O O . LEU A 1 83 ? -19.438 1.013 4.047 1.00 89.81 83 LEU A O 1
ATOM 593 N N . SER A 1 84 ? -21.127 -0.146 4.989 1.00 88.88 84 SER A N 1
ATOM 594 C CA . SER A 1 84 ? -22.119 0.192 3.969 1.00 88.88 84 SER A CA 1
ATOM 595 C C . SER A 1 84 ? -22.755 1.555 4.256 1.00 88.88 84 SER A C 1
ATOM 597 O O . SER A 1 84 ? -22.754 2.032 5.390 1.00 88.88 84 SER A O 1
ATOM 599 N N . GLN A 1 85 ? -23.375 2.157 3.253 1.00 87.69 85 GLN A N 1
ATOM 600 C CA . GLN A 1 85 ? -24.059 3.446 3.357 1.00 87.69 85 GLN A CA 1
ATOM 601 C C . GLN A 1 85 ? -25.048 3.510 4.541 1.00 87.69 85 GLN A C 1
ATOM 603 O O . GLN A 1 85 ? -25.898 2.630 4.711 1.00 87.69 85 GLN A O 1
ATOM 608 N N . GLY A 1 86 ? -24.958 4.546 5.373 1.00 87.88 86 GLY A N 1
ATOM 609 C CA . GLY A 1 86 ? -25.827 4.688 6.545 1.00 87.88 86 GLY A CA 1
ATOM 610 C C . GLY A 1 86 ? -25.440 3.796 7.727 1.00 87.88 86 GLY A C 1
ATOM 611 O O . GLY A 1 86 ? -26.207 3.695 8.683 1.00 87.88 86 GLY A O 1
ATOM 612 N N . SER A 1 87 ? -24.282 3.124 7.675 1.00 89.81 87 SER A N 1
ATOM 613 C CA . SER A 1 87 ? -23.764 2.367 8.818 1.00 89.81 87 SER A CA 1
ATOM 614 C C . SER A 1 87 ? -23.451 3.301 9.982 1.00 89.81 87 SER A C 1
ATOM 616 O O . SER A 1 87 ? -22.810 4.341 9.808 1.00 89.81 87 SER A O 1
ATOM 618 N N . VAL A 1 88 ? -23.836 2.875 11.185 1.00 91.25 88 VAL A N 1
ATOM 619 C CA . VAL A 1 88 ? -23.518 3.562 12.438 1.00 91.25 88 VAL A CA 1
ATOM 620 C C . VAL A 1 88 ? -22.765 2.598 13.345 1.00 91.25 88 VAL A C 1
ATOM 622 O O . VAL A 1 88 ? -23.338 1.630 13.841 1.00 91.25 88 VAL A O 1
ATOM 625 N N . VAL A 1 89 ? -21.478 2.863 13.569 1.00 91.19 89 VAL A N 1
ATOM 626 C CA . VAL A 1 89 ? -20.663 2.121 14.538 1.00 91.19 89 VAL A CA 1
ATOM 627 C C . VAL A 1 89 ? -20.816 2.795 15.904 1.00 91.19 89 VAL A C 1
ATOM 629 O O . VAL A 1 89 ? -20.464 3.973 16.029 1.00 91.19 89 VAL A O 1
ATOM 632 N N . PRO A 1 90 ? -21.339 2.103 16.934 1.00 90.75 90 PRO A N 1
ATOM 633 C CA . PRO A 1 90 ? -21.500 2.696 18.257 1.00 90.75 90 PRO A CA 1
ATOM 634 C C . PRO A 1 90 ? -20.147 3.058 18.894 1.00 90.75 90 PRO A C 1
ATOM 636 O O . PRO A 1 90 ? -19.156 2.389 18.606 1.00 90.75 90 PRO A O 1
ATOM 639 N N . PRO A 1 91 ? -20.087 4.064 19.788 1.00 91.94 91 PRO A N 1
ATOM 640 C CA . PRO A 1 91 ? -18.852 4.433 20.481 1.00 91.94 91 PRO A CA 1
ATOM 641 C C . PRO A 1 91 ? -18.213 3.255 21.226 1.00 91.94 91 PRO A C 1
ATOM 643 O O . PRO A 1 91 ? -18.913 2.454 21.848 1.00 91.94 91 PRO A O 1
ATOM 646 N N . GLY A 1 92 ? -16.884 3.163 21.175 1.00 87.56 92 GLY A N 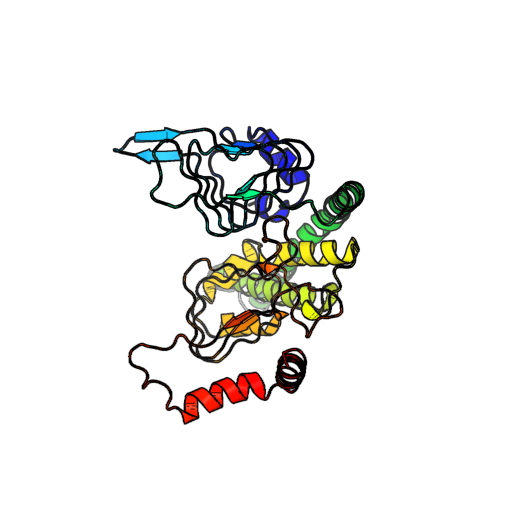1
ATOM 647 C CA . GLY A 1 92 ? -16.111 2.102 21.826 1.00 87.56 92 GLY A CA 1
ATOM 648 C C . GLY A 1 92 ? -16.309 0.704 21.232 1.00 87.56 92 GLY A C 1
ATOM 649 O O . GLY A 1 92 ? -15.917 -0.275 21.868 1.00 87.56 92 GLY A O 1
ATOM 650 N N . LYS A 1 93 ? -16.907 0.581 20.036 1.00 89.00 93 LYS A N 1
ATOM 651 C CA . LYS A 1 93 ? -17.081 -0.707 19.345 1.00 89.00 93 LYS A CA 1
ATOM 652 C C . LYS A 1 93 ? -16.046 -0.924 18.254 1.00 89.00 93 LYS A C 1
ATOM 654 O O . LYS A 1 93 ? -15.596 0.002 17.584 1.00 89.00 93 LYS A O 1
ATOM 659 N N . CYS A 1 94 ? -15.651 -2.177 18.098 1.00 87.38 94 CYS A N 1
ATOM 660 C CA . CYS A 1 94 ? -14.678 -2.621 17.127 1.00 87.38 94 CYS A CA 1
ATOM 661 C C . CYS A 1 94 ? -15.363 -3.461 16.061 1.00 87.38 94 CYS A C 1
ATOM 663 O O . CYS A 1 94 ? -15.794 -4.569 16.355 1.00 87.38 94 CYS A O 1
ATOM 665 N N . VAL A 1 95 ? -15.404 -2.985 14.819 1.00 88.69 95 VAL A N 1
ATOM 666 C CA . VAL A 1 95 ? -15.791 -3.819 13.674 1.00 88.69 95 VAL A CA 1
ATOM 667 C C . VAL A 1 95 ? -14.702 -4.860 13.450 1.00 88.69 95 VAL A C 1
ATOM 669 O O . VAL A 1 95 ? -13.539 -4.493 13.275 1.00 88.69 95 VAL A O 1
ATOM 672 N N . LEU A 1 96 ? -15.046 -6.146 13.465 1.00 86.25 96 LEU A N 1
ATOM 673 C CA . LEU A 1 96 ? -14.049 -7.198 13.291 1.00 86.25 96 LEU A CA 1
ATOM 674 C C . LEU A 1 96 ? -13.466 -7.203 11.861 1.00 86.25 96 LEU A C 1
ATOM 676 O O . LEU A 1 96 ? -14.127 -6.764 10.914 1.00 86.25 96 LEU A O 1
ATOM 680 N N . PRO A 1 97 ? -12.231 -7.709 11.672 1.00 83.94 97 PRO A N 1
ATOM 681 C CA . PRO A 1 97 ? -11.645 -7.878 10.343 1.00 83.94 97 PRO A CA 1
ATOM 682 C C . PRO A 1 97 ? -12.562 -8.675 9.410 1.00 83.94 97 PRO A C 1
ATOM 684 O O . PRO A 1 97 ? -13.267 -9.579 9.865 1.00 83.94 97 PRO A O 1
ATOM 687 N N . LEU A 1 98 ? -12.549 -8.351 8.112 1.00 85.62 98 LEU A N 1
ATOM 688 C CA . LEU A 1 98 ? -13.377 -9.003 7.078 1.00 85.62 98 LEU A CA 1
ATOM 689 C C . LEU A 1 98 ? -14.897 -8.980 7.348 1.00 85.62 98 LEU A C 1
ATOM 691 O O . LEU A 1 98 ? -15.660 -9.666 6.668 1.00 85.62 98 LEU A O 1
ATOM 695 N N . SER A 1 99 ? -15.354 -8.202 8.330 1.00 86.62 99 SER A N 1
ATOM 696 C CA . SER A 1 99 ? -16.770 -8.097 8.672 1.00 86.62 99 SER A CA 1
ATOM 697 C C . SER A 1 99 ? -17.424 -6.944 7.926 1.00 86.62 99 SER A C 1
ATOM 699 O O . SER A 1 99 ? -16.775 -5.973 7.536 1.00 86.62 99 SER A O 1
ATOM 701 N N . THR A 1 100 ? -18.734 -7.053 7.719 1.00 86.75 100 THR A N 1
ATOM 702 C CA . THR A 1 100 ? -19.521 -6.019 7.044 1.00 86.75 100 THR A CA 1
ATOM 703 C C . THR A 1 100 ? -20.484 -5.376 8.030 1.00 86.75 100 THR A C 1
ATOM 705 O O . THR A 1 100 ? -21.275 -6.068 8.671 1.00 86.75 100 THR A O 1
ATOM 708 N N . MET A 1 101 ? -20.431 -4.051 8.136 1.00 86.19 101 MET A N 1
ATOM 709 C CA . MET A 1 101 ? -21.451 -3.260 8.814 1.00 86.19 101 MET A CA 1
ATOM 710 C C . MET A 1 101 ? -22.611 -3.004 7.850 1.00 86.19 101 MET A C 1
ATOM 712 O O . MET A 1 101 ? -22.391 -2.456 6.758 1.00 86.19 101 MET A O 1
ATOM 716 N N . PRO A 1 102 ? -23.834 -3.427 8.212 1.00 82.56 102 PRO A N 1
ATOM 717 C CA . PRO A 1 102 ? -24.996 -3.214 7.384 1.00 82.56 102 PRO A CA 1
ATOM 718 C C . PRO A 1 102 ? -25.419 -1.750 7.422 1.00 82.56 102 PRO A C 1
ATOM 720 O O . PRO A 1 102 ? -25.397 -1.090 8.460 1.00 82.56 102 PRO A O 1
ATOM 723 N N . GLY A 1 103 ? -25.833 -1.278 6.253 1.00 80.06 103 GLY A N 1
ATOM 724 C CA . GLY A 1 103 ? -26.398 0.048 6.066 1.00 80.06 103 GLY A CA 1
ATOM 725 C C . GLY A 1 103 ? -27.916 0.080 6.242 1.00 80.06 103 GLY A C 1
ATOM 726 O O . GLY A 1 103 ? -28.531 -0.904 6.656 1.00 80.06 103 GLY A O 1
ATOM 727 N N . TRP A 1 104 ? -28.546 1.179 5.816 1.00 72.62 104 TRP A N 1
ATOM 728 C CA . TRP A 1 104 ? -30.011 1.352 5.875 1.00 72.62 104 TRP A CA 1
ATOM 729 C C . TRP A 1 104 ? -30.804 0.286 5.093 1.00 72.62 104 TRP A C 1
ATOM 731 O O . TRP A 1 104 ? -31.920 -0.062 5.463 1.00 72.62 104 TRP A O 1
ATOM 741 N N . HIS A 1 105 ? -30.215 -0.272 4.034 1.00 66.38 105 HIS A N 1
ATOM 742 C CA . HIS A 1 105 ? -30.828 -1.331 3.225 1.00 66.38 105 HIS A CA 1
ATOM 743 C C . HIS A 1 105 ? -30.878 -2.696 3.944 1.00 66.38 105 HIS A C 1
ATOM 745 O O . HIS A 1 105 ? -31.587 -3.588 3.489 1.00 66.38 105 HIS A O 1
ATOM 751 N N . GLY A 1 106 ? -30.179 -2.864 5.073 1.00 62.78 106 GLY A N 1
ATOM 752 C CA . GLY A 1 106 ? -30.056 -4.158 5.738 1.00 62.78 106 GLY A CA 1
ATOM 753 C C . GLY A 1 106 ? -29.236 -5.119 4.881 1.00 62.78 106 GLY A C 1
ATOM 754 O O . GLY A 1 106 ? -29.768 -5.900 4.100 1.00 62.78 106 GLY A O 1
ATOM 755 N N . THR A 1 107 ? -27.912 -5.056 4.998 1.00 55.62 107 THR A N 1
ATOM 756 C CA . THR A 1 107 ? -27.039 -6.000 4.295 1.00 55.62 107 THR A CA 1
ATOM 757 C C . THR A 1 107 ? -27.197 -7.399 4.898 1.00 55.62 107 THR A C 1
ATOM 759 O O . THR A 1 107 ? -27.294 -7.558 6.115 1.00 55.62 107 THR A O 1
ATOM 762 N N . VAL A 1 108 ? -27.201 -8.427 4.049 1.00 50.53 108 VAL A N 1
ATOM 763 C CA . VAL A 1 108 ? -27.189 -9.835 4.467 1.00 50.53 108 VAL A CA 1
ATOM 764 C C . VAL A 1 108 ? -25.804 -10.149 5.042 1.00 50.53 108 VAL A C 1
ATOM 766 O O . VAL A 1 108 ? -24.845 -10.348 4.304 1.00 50.53 108 VAL A O 1
ATOM 769 N N . GLY A 1 109 ? -25.672 -10.124 6.366 1.00 53.31 109 GLY A N 1
ATOM 770 C CA . GLY A 1 109 ? -24.418 -10.414 7.056 1.00 53.31 109 GLY A CA 1
ATOM 771 C C . GLY A 1 109 ? -24.561 -10.254 8.564 1.00 53.31 109 GLY A C 1
ATOM 772 O O . GLY A 1 109 ? -25.278 -9.375 9.038 1.00 53.31 109 GLY A O 1
ATOM 773 N N . SER A 1 110 ? -23.904 -11.120 9.335 1.00 55.72 110 SER A N 1
ATOM 774 C CA . SER A 1 110 ? -23.821 -10.948 10.783 1.00 55.72 110 SER A CA 1
ATOM 775 C C . SER A 1 110 ? -22.948 -9.738 11.083 1.00 55.72 110 SER A C 1
ATOM 777 O O . SER A 1 110 ? -21.772 -9.714 10.712 1.00 55.72 110 SER A O 1
ATOM 779 N N . VAL A 1 111 ? -23.512 -8.753 11.775 1.00 65.25 111 VAL A N 1
ATOM 780 C CA . VAL A 1 111 ? -22.720 -7.669 12.339 1.00 65.25 111 VAL A CA 1
ATOM 781 C C . VAL A 1 111 ? -21.812 -8.267 13.401 1.00 65.25 111 VAL A C 1
ATOM 783 O O . VAL A 1 111 ? -22.287 -8.691 14.452 1.00 65.25 111 VAL A O 1
ATOM 786 N N . ALA A 1 112 ? -20.518 -8.332 13.117 1.00 70.06 112 ALA A N 1
ATOM 787 C CA . ALA A 1 112 ? -19.536 -8.743 14.100 1.00 70.06 112 ALA A CA 1
ATOM 788 C C . ALA A 1 112 ? -18.798 -7.489 14.573 1.00 70.06 112 ALA A C 1
ATOM 790 O O . ALA A 1 112 ? -17.858 -7.016 13.926 1.00 70.06 112 ALA A O 1
ATOM 791 N N . TYR A 1 113 ? -19.291 -6.910 15.669 1.00 75.12 113 TYR A N 1
ATOM 792 C CA . TYR A 1 113 ? -18.520 -5.957 16.451 1.00 75.12 113 TYR A CA 1
ATOM 793 C C . TYR A 1 113 ? -18.348 -6.444 17.882 1.00 75.12 113 TYR A C 1
ATOM 795 O O . TYR A 1 113 ? -19.289 -6.953 18.484 1.00 75.12 113 TYR A O 1
ATOM 803 N N . ASP A 1 114 ? -17.158 -6.213 18.421 1.00 80.38 114 ASP A N 1
ATOM 804 C CA . ASP A 1 114 ? -16.814 -6.450 19.821 1.00 80.38 114 ASP A CA 1
ATOM 805 C C . ASP A 1 114 ? -16.518 -5.122 20.526 1.00 80.38 114 ASP A C 1
ATOM 807 O O . ASP A 1 114 ? -16.537 -4.053 19.911 1.00 80.38 114 ASP A O 1
ATOM 811 N N . ASP A 1 115 ? -16.276 -5.160 21.833 1.00 80.75 115 ASP A N 1
ATOM 812 C CA . ASP A 1 115 ? -15.742 -4.000 22.545 1.00 80.75 115 ASP A CA 1
ATOM 813 C C . ASP A 1 115 ? -14.295 -3.729 22.116 1.00 80.75 115 ASP A C 1
ATOM 815 O O . ASP A 1 115 ? -13.479 -4.647 21.985 1.00 80.75 115 ASP A O 1
ATOM 819 N N . VAL A 1 116 ? -13.974 -2.454 21.885 1.00 73.81 116 VAL A N 1
ATOM 820 C CA . VAL A 1 116 ? -12.606 -2.028 21.568 1.00 73.81 116 VAL A CA 1
ATOM 821 C C . VAL A 1 116 ? -11.701 -2.338 22.743 1.00 73.81 116 VAL A C 1
ATOM 823 O O . VAL A 1 116 ? -12.006 -2.013 23.893 1.00 73.81 116 VAL A O 1
ATOM 826 N N . GLN A 1 117 ? -10.545 -2.924 22.450 1.00 69.50 117 GLN A N 1
ATOM 827 C CA . GLN A 1 117 ? -9.529 -3.085 23.472 1.00 69.50 117 GLN A CA 1
ATOM 828 C C . GLN A 1 117 ? -8.823 -1.768 23.750 1.00 69.50 117 GLN A C 1
ATOM 830 O O . GLN A 1 117 ? -8.543 -1.009 22.816 1.00 69.50 117 GLN A O 1
ATOM 835 N N . PRO A 1 118 ? -8.489 -1.500 25.025 1.00 57.75 118 PRO A N 1
ATOM 836 C CA . PRO A 1 118 ? -7.708 -0.327 25.354 1.00 57.75 118 PRO A CA 1
ATOM 837 C C . PRO A 1 118 ? -6.396 -0.369 24.559 1.00 57.75 118 PRO A C 1
ATOM 839 O O . PRO A 1 118 ? -5.766 -1.430 24.473 1.00 57.75 118 PRO A O 1
ATOM 842 N N . PRO A 1 119 ? -5.979 0.759 23.960 1.00 62.22 119 PRO A N 1
ATOM 843 C CA . PRO A 1 119 ? -4.728 0.813 23.224 1.00 62.22 119 PRO A CA 1
ATOM 844 C C . PRO A 1 119 ? -3.593 0.367 24.144 1.00 62.22 119 PRO A C 1
ATOM 846 O O . PRO A 1 119 ? -3.506 0.793 25.296 1.00 62.22 119 PRO A O 1
ATOM 849 N N . SER A 1 120 ? -2.709 -0.488 23.634 1.00 59.19 120 SER A N 1
ATOM 850 C CA . SER A 1 120 ? -1.593 -1.013 24.423 1.00 59.19 120 SER A CA 1
ATOM 851 C C . SER A 1 120 ? -0.587 0.067 24.836 1.00 59.19 120 SER A C 1
ATOM 853 O O . SER A 1 120 ? 0.230 -0.198 25.707 1.00 59.19 120 SER A O 1
ATOM 855 N N . SER A 1 121 ? -0.629 1.247 24.203 1.00 65.38 121 SER A N 1
ATOM 856 C CA . SER A 1 121 ? 0.340 2.337 24.342 1.00 65.38 121 SER A CA 1
ATOM 857 C C . SER A 1 121 ? -0.296 3.665 24.758 1.00 65.38 121 SER A C 1
ATOM 859 O O . SER A 1 121 ? -1.456 3.946 24.459 1.00 65.38 121 SER A O 1
ATOM 861 N N . SER A 1 122 ? 0.489 4.513 25.427 1.00 70.62 122 SER A N 1
ATOM 862 C CA . SER A 1 122 ? 0.027 5.803 25.953 1.00 70.62 122 SER A CA 1
ATOM 863 C C . SER A 1 122 ? -0.236 6.858 24.865 1.00 70.62 122 SER A C 1
ATOM 865 O O . SER A 1 122 ? 0.356 6.848 23.784 1.00 70.62 122 SER A O 1
ATOM 867 N N . ALA A 1 123 ? -1.085 7.843 25.173 1.00 74.25 123 ALA A N 1
ATOM 868 C CA . ALA A 1 123 ? -1.357 8.973 24.277 1.00 74.25 123 ALA A CA 1
ATOM 869 C C . ALA A 1 123 ? -0.089 9.782 23.932 1.00 74.25 123 ALA A C 1
ATOM 871 O O . ALA A 1 123 ? 0.098 10.195 22.787 1.00 74.25 123 ALA A O 1
ATOM 872 N N . GLU A 1 124 ? 0.819 9.958 24.898 1.00 79.44 124 GLU A N 1
ATOM 873 C CA . GLU A 1 124 ? 2.112 10.619 24.677 1.00 79.44 124 GLU A CA 1
ATOM 874 C C . GLU A 1 124 ? 2.989 9.845 23.691 1.00 79.44 124 GLU A C 1
ATOM 876 O O . GLU A 1 124 ? 3.667 10.443 22.847 1.00 79.44 124 GLU A O 1
ATOM 881 N N . PHE A 1 125 ? 2.959 8.510 23.770 1.00 80.44 125 PHE A N 1
ATOM 882 C CA . PHE A 1 125 ? 3.691 7.662 22.843 1.00 80.44 125 PHE A CA 1
ATOM 883 C C . PHE A 1 125 ? 3.203 7.892 21.405 1.00 80.44 125 PHE A C 1
ATOM 885 O O . PHE A 1 125 ? 4.007 8.108 20.493 1.00 80.44 125 PHE A O 1
ATOM 892 N N . HIS A 1 126 ? 1.884 7.940 21.211 1.00 79.50 126 HIS A N 1
ATOM 893 C CA . HIS A 1 126 ? 1.279 8.222 19.911 1.00 79.50 126 HIS A CA 1
ATOM 894 C C . HIS A 1 126 ? 1.650 9.607 19.377 1.00 79.50 126 HIS A C 1
ATOM 896 O O . HIS A 1 126 ? 2.054 9.717 18.223 1.00 79.50 126 HIS A O 1
ATOM 902 N N . GLN A 1 127 ? 1.615 10.647 20.213 1.00 83.81 127 GLN A N 1
ATOM 903 C CA . GLN A 1 127 ? 1.963 12.005 19.788 1.00 83.81 127 GLN A CA 1
ATOM 904 C C . GLN A 1 127 ? 3.415 12.110 19.298 1.00 83.81 127 GLN A C 1
ATOM 906 O O . GLN A 1 127 ? 3.685 12.698 18.249 1.00 83.81 127 GLN A O 1
ATOM 911 N N . ARG A 1 128 ? 4.364 11.520 20.034 1.00 86.06 128 ARG A N 1
ATOM 912 C CA . ARG A 1 128 ? 5.779 11.487 19.630 1.00 86.06 128 ARG A CA 1
ATOM 913 C C . ARG A 1 128 ? 5.985 10.676 18.355 1.00 86.06 128 ARG A C 1
ATOM 915 O O . ARG A 1 128 ? 6.772 11.075 17.498 1.00 86.06 128 ARG A O 1
ATOM 922 N N . GLN A 1 129 ? 5.266 9.564 18.216 1.00 86.00 129 GLN A N 1
ATOM 923 C CA . GLN A 1 129 ? 5.312 8.738 17.015 1.00 86.00 129 GLN A CA 1
ATOM 924 C C . GLN A 1 129 ? 4.803 9.494 15.786 1.00 86.00 129 GLN A C 1
ATOM 926 O O . GLN A 1 129 ? 5.412 9.431 14.720 1.00 86.00 129 GLN A O 1
ATOM 931 N N . ASP A 1 130 ? 3.705 10.224 15.939 1.00 86.62 130 ASP A N 1
ATOM 932 C CA . ASP A 1 130 ? 3.097 10.992 14.863 1.00 86.62 130 ASP A CA 1
ATOM 933 C C . ASP A 1 130 ? 4.019 12.140 14.422 1.00 86.62 130 ASP A C 1
ATOM 935 O O . ASP A 1 130 ? 4.208 12.354 13.224 1.00 86.62 130 ASP A O 1
ATOM 939 N N . LEU A 1 131 ? 4.682 12.813 15.371 1.00 89.00 131 LEU A N 1
ATOM 940 C CA . LEU A 1 131 ? 5.722 13.803 15.070 1.00 89.00 131 LEU A CA 1
ATOM 941 C C . LEU A 1 131 ? 6.899 13.183 14.310 1.00 89.00 131 LEU A C 1
ATOM 943 O O . LEU A 1 131 ? 7.341 13.740 13.308 1.00 89.00 131 LEU A O 1
ATOM 947 N N . LEU A 1 132 ? 7.382 12.014 14.739 1.00 90.31 132 LEU A N 1
ATOM 948 C CA . LEU A 1 132 ? 8.471 11.301 14.067 1.00 90.31 132 LEU A CA 1
ATOM 949 C C . LEU A 1 132 ? 8.097 10.936 12.618 1.00 90.31 132 LEU A C 1
ATOM 951 O O . LEU A 1 132 ? 8.893 11.145 11.700 1.00 90.31 132 LEU A O 1
ATOM 955 N N . ARG A 1 133 ? 6.869 10.451 12.394 1.00 90.44 133 ARG A N 1
ATOM 956 C CA . ARG A 1 133 ? 6.342 10.132 11.056 1.00 90.44 133 ARG A CA 1
ATOM 957 C C . ARG A 1 133 ? 6.218 11.365 10.167 1.00 90.44 133 ARG A C 1
ATOM 959 O O . ARG A 1 133 ? 6.569 11.289 8.998 1.00 90.44 133 ARG A O 1
ATOM 966 N N . VAL A 1 134 ? 5.757 12.496 10.692 1.00 89.94 134 VAL A N 1
ATOM 967 C CA . VAL A 1 134 ? 5.583 13.715 9.887 1.00 89.94 134 VAL A CA 1
ATOM 968 C C . VAL A 1 134 ? 6.923 14.387 9.583 1.00 89.94 134 VAL A C 1
ATOM 970 O O . VAL A 1 134 ? 7.181 14.724 8.433 1.00 89.94 134 VAL A O 1
ATOM 973 N N . VAL A 1 135 ? 7.786 14.561 10.588 1.00 91.38 135 VAL A N 1
ATOM 974 C CA . VAL A 1 135 ? 9.036 15.330 10.453 1.00 91.38 135 VAL A CA 1
ATOM 975 C C . VAL A 1 135 ? 10.114 14.545 9.713 1.00 91.38 135 VAL A C 1
ATOM 977 O O . VAL A 1 135 ? 10.793 15.103 8.859 1.00 91.38 135 VAL A O 1
ATOM 980 N N . PHE A 1 136 ? 10.281 13.258 10.026 1.00 91.56 136 PHE A N 1
ATOM 981 C CA . PHE A 1 136 ? 11.334 12.428 9.432 1.00 91.56 136 PHE A CA 1
ATOM 982 C C . PHE A 1 136 ? 10.778 11.407 8.443 1.00 91.56 136 PHE A C 1
ATOM 984 O O . PHE A 1 136 ? 11.414 11.117 7.434 1.00 91.56 136 PHE A O 1
ATOM 991 N N . GLY A 1 137 ? 9.589 10.870 8.715 1.00 89.69 137 GLY A N 1
ATOM 992 C CA . GLY A 1 137 ? 8.972 9.840 7.885 1.00 89.69 137 GLY A CA 1
ATOM 993 C C . GLY A 1 137 ? 8.549 10.346 6.513 1.00 89.69 137 GLY A C 1
ATOM 994 O O . GLY A 1 137 ? 9.006 9.798 5.519 1.00 89.69 137 GLY A O 1
ATOM 995 N N . LEU A 1 138 ? 7.724 11.393 6.432 1.00 89.56 138 LEU A N 1
ATOM 996 C CA . LEU A 1 138 ? 7.220 11.902 5.150 1.00 89.56 138 LEU A CA 1
ATOM 997 C C . LEU A 1 138 ? 8.352 12.323 4.196 1.00 89.56 138 LEU A C 1
ATOM 999 O O . LEU A 1 138 ? 8.336 11.855 3.056 1.00 89.56 138 LEU A O 1
ATOM 1003 N N . PRO A 1 139 ? 9.376 13.097 4.621 1.00 91.56 139 PRO A N 1
ATOM 1004 C CA . PRO A 1 139 ? 10.515 13.386 3.752 1.00 91.56 139 PRO A CA 1
ATOM 1005 C C . PRO A 1 139 ? 11.271 12.127 3.325 1.00 91.56 139 PRO A C 1
ATOM 1007 O O . PRO A 1 139 ? 11.670 12.026 2.168 1.00 91.56 139 PRO A O 1
ATOM 1010 N N . ALA A 1 140 ? 11.437 11.147 4.221 1.00 91.12 140 ALA A N 1
ATOM 1011 C CA . ALA A 1 140 ? 12.091 9.887 3.883 1.00 91.12 140 ALA A CA 1
ATOM 1012 C C . ALA A 1 140 ? 11.287 9.074 2.860 1.00 91.12 140 ALA A C 1
ATOM 1014 O O . ALA A 1 140 ? 11.880 8.532 1.933 1.00 91.12 140 ALA A O 1
ATOM 1015 N N . VAL A 1 141 ? 9.956 9.008 2.975 1.00 89.94 141 VAL A N 1
ATOM 1016 C CA . VAL A 1 141 ? 9.130 8.293 1.992 1.00 89.94 141 VAL A CA 1
ATOM 1017 C C . VAL A 1 141 ? 9.175 8.997 0.635 1.00 89.94 141 VAL A C 1
ATOM 1019 O O . VAL A 1 141 ? 9.346 8.322 -0.377 1.00 89.94 141 VAL A O 1
ATOM 1022 N N . ILE A 1 142 ? 9.096 10.332 0.598 1.00 89.94 142 ILE A N 1
ATOM 1023 C CA . ILE A 1 142 ? 9.232 11.114 -0.644 1.00 89.94 142 ILE A CA 1
ATOM 1024 C C . ILE A 1 142 ? 10.608 10.876 -1.281 1.00 89.94 142 ILE A C 1
ATOM 1026 O O . ILE A 1 142 ? 10.712 10.641 -2.484 1.00 89.94 142 ILE A O 1
ATOM 1030 N N . LEU A 1 143 ? 11.674 10.882 -0.479 1.00 90.75 143 LEU A N 1
ATOM 1031 C CA . LEU A 1 143 ? 13.022 10.591 -0.960 1.00 90.75 143 LEU A CA 1
ATOM 1032 C C . LEU A 1 143 ? 13.117 9.168 -1.529 1.00 90.75 143 LEU A C 1
ATOM 1034 O O . LEU A 1 143 ? 13.635 8.978 -2.623 1.00 90.75 143 LEU A O 1
ATOM 1038 N N . LEU A 1 144 ? 12.575 8.172 -0.828 1.00 89.00 144 LEU A N 1
ATOM 1039 C CA . LEU A 1 144 ? 12.574 6.786 -1.300 1.00 89.00 144 LEU A CA 1
ATOM 1040 C C . LEU A 1 144 ? 11.797 6.628 -2.614 1.00 89.00 144 LEU A C 1
ATOM 1042 O O . LEU A 1 144 ? 12.265 5.916 -3.494 1.00 89.00 144 LEU A O 1
ATOM 1046 N N . HIS A 1 145 ? 10.677 7.331 -2.795 1.00 87.00 145 HIS A N 1
ATOM 1047 C CA . HIS A 1 145 ? 9.914 7.282 -4.048 1.00 87.00 145 HIS A CA 1
ATOM 1048 C C . HIS A 1 145 ? 10.606 8.018 -5.200 1.00 87.00 145 HIS A C 1
ATOM 1050 O O . HIS A 1 145 ? 10.413 7.654 -6.352 1.00 87.00 145 HIS A O 1
ATOM 1056 N N . THR A 1 146 ? 11.434 9.030 -4.927 1.00 90.38 146 THR A N 1
ATOM 1057 C CA . THR A 1 146 ? 12.138 9.776 -5.988 1.00 90.38 146 THR A CA 1
ATOM 1058 C C . THR A 1 146 ? 13.392 9.062 -6.503 1.00 90.38 146 THR A C 1
ATOM 1060 O O . THR A 1 146 ? 13.760 9.244 -7.663 1.00 90.38 146 THR A O 1
ATOM 1063 N N . LEU A 1 147 ? 14.033 8.207 -5.697 1.00 91.88 147 LEU A N 1
ATOM 1064 C CA . LEU A 1 147 ? 15.261 7.493 -6.082 1.00 91.88 147 LEU A CA 1
ATOM 1065 C C . LEU A 1 147 ? 15.129 6.613 -7.350 1.00 91.88 147 LEU A C 1
ATOM 1067 O O . LEU A 1 147 ? 16.014 6.701 -8.207 1.00 91.88 147 LEU A O 1
ATOM 1071 N N . PRO A 1 148 ? 14.060 5.812 -7.544 1.00 91.88 148 PRO A N 1
ATOM 1072 C CA . PRO A 1 148 ? 13.851 5.044 -8.778 1.00 91.88 148 PRO A CA 1
ATOM 1073 C C . PRO A 1 148 ? 13.794 5.905 -10.048 1.00 91.88 148 PRO A C 1
ATOM 1075 O O . PRO A 1 148 ? 14.308 5.515 -11.101 1.00 91.88 148 PRO A O 1
ATOM 1078 N N . PHE A 1 149 ? 13.238 7.118 -9.960 1.00 92.06 149 PHE A N 1
ATOM 1079 C CA . PHE A 1 149 ? 13.188 8.046 -11.094 1.00 92.06 149 PHE A CA 1
ATOM 1080 C C . PHE A 1 149 ? 14.573 8.566 -11.474 1.00 92.06 149 PHE A C 1
ATOM 1082 O O . PHE A 1 149 ? 14.852 8.756 -12.658 1.00 92.06 149 PHE A O 1
ATOM 1089 N N . VAL A 1 150 ? 15.467 8.749 -10.497 1.00 93.62 150 VAL A N 1
ATOM 1090 C CA . VAL A 1 150 ? 16.864 9.126 -10.758 1.00 93.62 150 VAL A CA 1
ATOM 1091 C C . VAL A 1 150 ? 17.561 8.027 -11.559 1.00 93.62 150 VAL A C 1
ATOM 1093 O O . VAL A 1 150 ? 18.134 8.312 -12.609 1.00 93.62 150 VAL A O 1
ATOM 1096 N N . ALA A 1 151 ? 17.449 6.766 -11.128 1.00 91.44 151 ALA A N 1
ATOM 1097 C CA . ALA A 1 151 ? 18.011 5.625 -11.856 1.00 91.44 151 ALA A CA 1
ATOM 1098 C C . ALA A 1 151 ? 17.450 5.514 -13.286 1.00 91.44 151 ALA A C 1
ATOM 1100 O O . ALA A 1 151 ? 18.199 5.282 -14.235 1.00 91.44 151 ALA A O 1
ATOM 1101 N N . THR A 1 152 ? 16.148 5.752 -13.446 1.00 93.25 152 THR A N 1
ATOM 1102 C CA . THR A 1 152 ? 15.472 5.748 -14.752 1.00 93.25 152 THR A CA 1
ATOM 1103 C C . THR A 1 152 ? 15.976 6.875 -15.654 1.00 93.25 152 THR A C 1
ATOM 1105 O O . THR A 1 152 ? 16.260 6.650 -16.827 1.00 93.25 152 THR A O 1
ATOM 1108 N N . THR A 1 153 ? 16.174 8.074 -15.103 1.00 93.75 153 THR A N 1
ATOM 1109 C CA . THR A 1 153 ? 16.709 9.229 -15.843 1.00 93.75 153 THR A CA 1
ATOM 1110 C C . THR A 1 153 ? 18.134 8.961 -16.322 1.00 93.75 153 THR A C 1
ATOM 1112 O O . THR A 1 153 ? 18.448 9.211 -17.482 1.00 93.75 153 THR A O 1
ATOM 1115 N N . PHE A 1 154 ? 18.984 8.380 -15.469 1.00 95.12 154 PHE A N 1
ATOM 1116 C CA . PHE A 1 154 ? 20.330 7.962 -15.867 1.00 95.12 154 PHE A CA 1
ATOM 1117 C C . PHE A 1 154 ? 2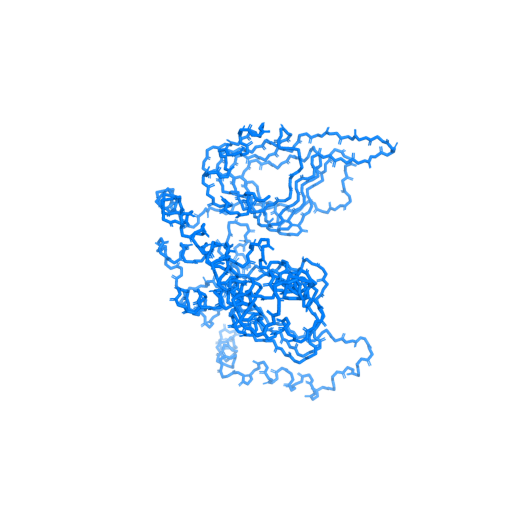0.309 6.895 -16.966 1.00 95.12 154 PHE A C 1
ATOM 1119 O O . PHE A 1 154 ? 21.105 6.978 -17.897 1.00 95.12 154 PHE A O 1
ATOM 1126 N N . ALA A 1 155 ? 19.402 5.917 -16.892 1.00 94.12 155 ALA A N 1
ATOM 1127 C CA . ALA A 1 155 ? 19.268 4.889 -17.924 1.00 94.12 155 ALA A CA 1
ATOM 1128 C C . ALA A 1 155 ? 18.833 5.481 -19.276 1.00 94.12 155 ALA A C 1
ATOM 1130 O O . ALA A 1 155 ? 19.371 5.099 -20.319 1.00 94.12 155 ALA A O 1
ATOM 1131 N N . LEU A 1 156 ? 17.900 6.439 -19.260 1.00 94.88 156 LEU A N 1
ATOM 1132 C CA . LEU A 1 156 ? 17.455 7.160 -20.453 1.00 94.88 156 LEU A CA 1
ATOM 1133 C C . LEU A 1 156 ? 18.597 7.967 -21.076 1.00 94.88 156 LEU A C 1
ATOM 1135 O O . LEU A 1 156 ? 18.864 7.814 -22.267 1.00 94.88 156 LEU A O 1
ATOM 1139 N N . GLU A 1 157 ?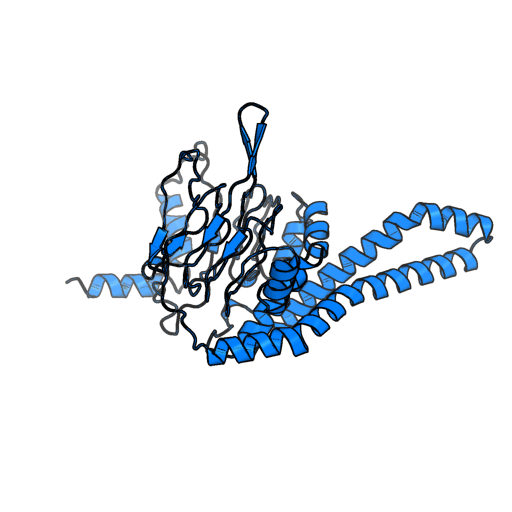 19.307 8.757 -20.270 1.00 95.88 157 GLU A N 1
ATOM 1140 C CA . GLU A 1 157 ? 20.420 9.590 -20.734 1.00 95.88 157 GLU A CA 1
ATOM 1141 C C . GLU A 1 157 ? 21.571 8.739 -21.286 1.00 95.88 157 GLU A C 1
ATOM 1143 O O . GLU A 1 157 ? 22.085 9.006 -22.371 1.00 95.88 157 GLU A O 1
ATOM 1148 N N . TRP A 1 158 ? 21.933 7.659 -20.588 1.00 95.56 158 TRP A N 1
ATOM 1149 C CA . TRP A 1 158 ? 22.972 6.733 -21.037 1.00 95.56 158 TRP A CA 1
ATOM 1150 C C . TRP A 1 158 ? 22.620 6.089 -22.380 1.00 95.56 158 TRP A C 1
ATOM 1152 O O . TRP A 1 158 ? 23.461 5.986 -23.274 1.00 95.56 158 TRP A O 1
ATOM 1162 N N . THR A 1 159 ? 21.362 5.674 -22.544 1.00 94.38 159 THR A N 1
ATOM 1163 C CA . THR A 1 159 ? 20.896 5.052 -23.789 1.00 94.38 159 THR A CA 1
ATOM 1164 C C . THR A 1 159 ? 20.866 6.061 -24.936 1.00 94.38 159 THR A C 1
ATOM 1166 O O . THR A 1 159 ? 21.290 5.739 -26.045 1.00 94.38 159 THR A O 1
ATOM 1169 N N . TRP A 1 160 ? 20.421 7.291 -24.671 1.00 96.19 160 TRP A N 1
ATOM 1170 C CA . TRP A 1 160 ? 20.424 8.382 -25.644 1.00 96.19 160 TRP A CA 1
ATOM 1171 C C . TRP A 1 160 ? 21.843 8.724 -26.125 1.00 96.19 160 TRP A C 1
ATOM 1173 O O . TRP A 1 160 ? 22.115 8.727 -27.330 1.00 96.19 160 TRP A O 1
ATOM 1183 N N . GLN A 1 161 ? 22.777 8.936 -25.193 1.00 95.69 161 GLN A N 1
ATOM 1184 C CA . GLN A 1 161 ? 24.179 9.212 -25.516 1.00 95.69 161 GLN A CA 1
ATOM 1185 C C . GLN A 1 161 ? 24.823 8.047 -26.279 1.00 95.69 161 GLN A C 1
ATOM 1187 O O . GLN A 1 161 ? 25.498 8.264 -27.282 1.00 95.69 161 GLN A O 1
ATOM 1192 N N . GLY A 1 162 ? 24.562 6.803 -25.867 1.00 96.00 162 GLY A N 1
ATOM 1193 C CA . GLY A 1 162 ? 25.063 5.617 -26.561 1.00 96.00 162 GLY A CA 1
ATOM 1194 C C . GLY A 1 162 ? 24.551 5.495 -28.000 1.00 96.00 162 GLY A C 1
ATOM 1195 O O . GLY A 1 162 ? 25.327 5.192 -28.904 1.00 96.00 162 GLY A O 1
ATOM 1196 N N . LEU A 1 163 ? 23.264 5.769 -28.242 1.00 95.44 163 LEU A N 1
ATOM 1197 C CA . LEU A 1 163 ? 22.679 5.712 -29.586 1.00 95.44 163 LEU A CA 1
ATOM 1198 C C . LEU A 1 163 ? 23.231 6.807 -30.504 1.00 95.44 163 LEU A C 1
ATOM 1200 O O . LEU A 1 163 ? 23.605 6.511 -31.636 1.00 95.44 163 LEU A O 1
ATOM 1204 N N . THR A 1 164 ? 23.314 8.046 -30.016 1.00 95.56 164 THR A N 1
ATOM 1205 C CA . THR A 1 164 ? 23.856 9.182 -30.788 1.00 95.56 164 THR A CA 1
ATOM 1206 C C . THR A 1 164 ? 25.361 9.080 -31.043 1.00 95.56 164 THR A C 1
ATOM 1208 O O . THR A 1 164 ? 25.856 9.665 -32.002 1.00 95.56 164 THR A O 1
ATOM 1211 N N . TYR A 1 165 ? 26.093 8.320 -30.223 1.00 96.31 165 TYR A N 1
ATOM 1212 C CA . TYR A 1 165 ? 27.512 8.037 -30.443 1.00 96.31 165 TYR A CA 1
ATOM 1213 C C . TYR A 1 165 ? 27.753 7.057 -31.603 1.00 96.31 165 TYR A C 1
ATOM 1215 O O . TYR A 1 165 ? 28.754 7.171 -32.306 1.00 96.31 165 TYR A O 1
ATOM 1223 N N . VAL A 1 166 ? 26.855 6.083 -31.799 1.00 95.94 166 VAL A N 1
ATOM 1224 C CA . VAL A 1 166 ? 27.026 4.997 -32.785 1.00 95.94 166 VAL A CA 1
ATOM 1225 C C . VAL A 1 166 ? 26.310 5.283 -34.108 1.00 95.94 166 VAL A C 1
ATOM 1227 O O . VAL A 1 166 ? 26.783 4.853 -35.159 1.00 95.94 166 VAL A O 1
ATOM 1230 N N . TYR A 1 167 ? 25.178 5.987 -34.071 1.00 95.75 167 TYR A N 1
ATOM 1231 C CA . TYR A 1 167 ? 24.293 6.176 -35.220 1.00 95.75 167 TYR A CA 1
ATOM 1232 C C . TYR A 1 167 ? 24.031 7.649 -35.532 1.00 95.75 167 TYR A C 1
ATOM 1234 O O . TYR A 1 167 ? 24.130 8.515 -34.665 1.00 95.75 167 TYR A O 1
ATOM 1242 N N . ASP A 1 168 ? 23.593 7.915 -36.765 1.00 95.38 168 ASP A N 1
ATOM 1243 C CA . ASP A 1 168 ? 23.112 9.236 -37.157 1.00 95.38 168 ASP A CA 1
ATOM 1244 C C . ASP A 1 168 ? 21.958 9.712 -36.253 1.00 95.38 168 ASP A C 1
ATOM 1246 O O . ASP A 1 168 ? 21.081 8.910 -35.902 1.00 95.38 168 ASP A O 1
ATOM 1250 N N . PRO A 1 169 ? 21.875 11.021 -35.936 1.00 94.31 169 PRO A N 1
ATOM 1251 C CA . PRO A 1 169 ? 20.888 11.558 -34.995 1.00 94.31 169 PRO A CA 1
ATOM 1252 C C . PRO A 1 169 ? 19.434 11.200 -35.324 1.00 94.31 169 PRO A C 1
ATOM 1254 O O . PRO A 1 169 ? 18.634 10.951 -34.425 1.00 94.31 169 PRO A O 1
ATOM 1257 N N . ILE A 1 170 ? 19.087 11.137 -36.614 1.00 94.88 170 ILE A N 1
ATOM 1258 C CA . ILE A 1 170 ? 17.729 10.807 -37.073 1.00 94.88 170 ILE A CA 1
ATOM 1259 C C . ILE A 1 170 ? 17.398 9.342 -36.764 1.00 94.88 170 ILE A C 1
ATOM 1261 O O . ILE A 1 170 ? 16.319 9.036 -36.252 1.00 94.88 170 ILE A O 1
ATOM 1265 N N . PHE A 1 171 ? 18.335 8.432 -37.041 1.00 95.75 171 PHE A N 1
ATOM 1266 C CA . PHE A 1 171 ? 18.144 7.013 -36.765 1.00 95.75 171 PHE A CA 1
ATOM 1267 C C . PHE A 1 171 ? 18.124 6.751 -35.256 1.00 95.75 171 PHE A C 1
ATOM 1269 O O . PHE A 1 171 ? 17.193 6.112 -34.764 1.00 95.75 171 PHE A O 1
ATOM 1276 N N . ALA A 1 172 ? 19.072 7.327 -34.510 1.00 94.94 172 ALA A N 1
ATOM 1277 C CA . ALA A 1 172 ? 19.125 7.257 -33.051 1.00 94.94 172 ALA A CA 1
ATOM 1278 C C . ALA A 1 172 ? 17.808 7.715 -32.403 1.00 94.94 172 ALA A C 1
ATOM 1280 O O . ALA A 1 172 ? 17.271 7.018 -31.543 1.00 94.94 172 ALA A O 1
ATOM 1281 N N . TRP A 1 173 ? 17.241 8.835 -32.863 1.00 95.81 173 TRP A N 1
ATOM 1282 C CA . TRP A 1 173 ? 15.958 9.342 -32.375 1.00 95.81 173 TRP A CA 1
ATOM 1283 C C . TRP A 1 173 ? 14.796 8.387 -32.645 1.00 95.81 173 TRP A C 1
ATOM 1285 O O . TRP A 1 173 ? 13.970 8.166 -31.759 1.00 95.81 173 TRP A O 1
ATOM 1295 N N . SER A 1 174 ? 14.742 7.777 -33.830 1.00 95.19 174 SER A N 1
ATOM 1296 C CA . SER A 1 174 ? 13.685 6.815 -34.159 1.00 95.19 174 SER A CA 1
ATOM 1297 C C . SER A 1 174 ? 13.743 5.567 -33.270 1.00 95.19 174 SER A C 1
ATOM 1299 O O . SER A 1 174 ? 12.730 5.174 -32.693 1.00 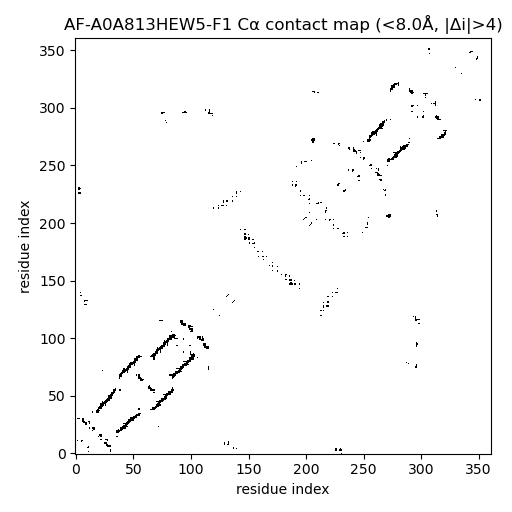95.19 174 SER A O 1
ATOM 1301 N N . VAL A 1 175 ? 14.940 5.001 -33.077 1.00 95.25 175 VAL A N 1
ATOM 1302 C CA . VAL A 1 175 ? 15.162 3.827 -32.223 1.00 95.25 175 VAL A CA 1
ATOM 1303 C C . VAL A 1 175 ? 14.854 4.161 -30.766 1.00 95.25 175 VAL A C 1
ATOM 1305 O O . VAL A 1 175 ? 14.101 3.437 -30.120 1.00 95.25 175 VAL A O 1
ATOM 1308 N N . PHE A 1 176 ? 15.374 5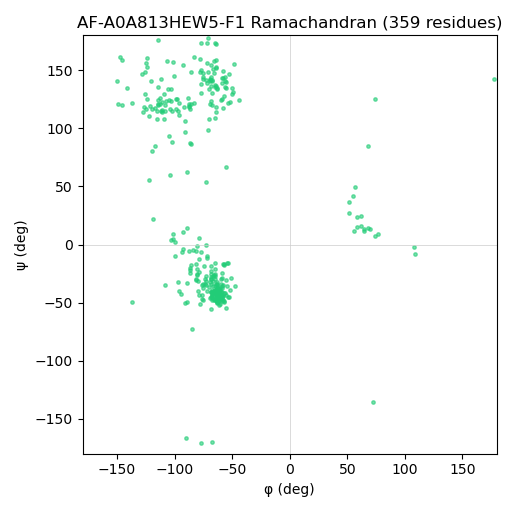.281 -30.259 1.00 95.50 176 PHE A N 1
ATOM 1309 C CA . PHE A 1 176 ? 15.131 5.728 -28.889 1.00 95.50 176 PHE A CA 1
ATOM 1310 C C . PHE A 1 176 ? 13.638 5.934 -28.617 1.00 95.50 176 PHE A C 1
ATOM 1312 O O . PHE A 1 176 ? 13.129 5.474 -27.600 1.00 95.50 176 PHE A O 1
ATOM 1319 N N . SER A 1 177 ? 12.922 6.564 -29.553 1.00 94.06 177 SER A N 1
ATOM 1320 C CA . SER A 1 177 ? 11.484 6.825 -29.427 1.00 94.06 177 SER A CA 1
ATOM 1321 C C . SER A 1 177 ? 10.666 5.535 -29.383 1.00 94.06 177 SER A C 1
ATOM 1323 O O . SER A 1 177 ? 9.734 5.430 -28.589 1.00 94.06 177 SER A O 1
ATOM 1325 N N . VAL A 1 178 ? 11.036 4.533 -30.190 1.00 95.50 178 VAL A N 1
ATOM 1326 C CA . VAL A 1 178 ? 10.417 3.202 -30.127 1.00 95.50 178 VAL A CA 1
ATOM 1327 C C . VAL A 1 178 ? 10.742 2.520 -28.801 1.00 95.50 178 VAL A C 1
ATOM 1329 O O . VAL A 1 178 ? 9.860 1.920 -28.209 1.00 95.50 178 VAL A O 1
ATOM 1332 N N . MET A 1 179 ? 11.968 2.625 -28.287 1.00 93.94 179 MET A N 1
ATOM 1333 C CA . MET A 1 179 ? 12.369 1.965 -27.036 1.00 93.94 179 MET A CA 1
ATOM 1334 C C . MET A 1 179 ? 11.898 2.690 -25.763 1.00 93.94 179 MET A C 1
ATOM 1336 O O . MET A 1 179 ? 11.959 2.106 -24.680 1.00 93.94 179 MET A O 1
ATOM 1340 N N . LEU A 1 180 ? 11.416 3.931 -25.870 1.00 93.25 180 LEU A N 1
ATOM 1341 C CA . LEU A 1 180 ? 11.127 4.814 -24.737 1.00 93.25 180 LEU A CA 1
ATOM 1342 C C . LEU A 1 180 ? 10.223 4.188 -23.655 1.00 93.25 180 LEU A C 1
ATOM 1344 O O . LEU A 1 180 ? 10.592 4.286 -22.484 1.00 93.25 180 LEU A O 1
ATOM 1348 N N . PRO A 1 181 ? 9.104 3.499 -23.976 1.00 92.19 181 PRO A N 1
ATOM 1349 C CA . PRO A 1 181 ? 8.263 2.884 -22.946 1.00 92.19 181 PRO A CA 1
ATOM 1350 C C . PRO A 1 181 ? 9.014 1.840 -22.109 1.00 92.19 181 PRO A C 1
ATOM 1352 O O . PRO A 1 181 ? 8.897 1.822 -20.886 1.00 92.19 181 PRO A O 1
ATOM 1355 N N . TRP A 1 182 ? 9.839 1.009 -22.751 1.00 91.56 182 TRP A N 1
ATOM 1356 C CA . TRP A 1 182 ? 10.630 -0.031 -22.086 1.00 91.56 182 TRP A CA 1
ATOM 1357 C C . TRP A 1 182 ? 11.781 0.555 -21.266 1.00 91.56 182 TRP A C 1
ATOM 1359 O O . TRP A 1 182 ? 12.051 0.082 -20.161 1.00 91.56 182 TRP A O 1
ATOM 1369 N N . LEU A 1 183 ? 12.441 1.591 -21.795 1.00 92.00 183 LEU A N 1
ATOM 1370 C CA . LEU A 1 183 ? 13.525 2.301 -21.109 1.00 92.00 183 LEU A CA 1
ATOM 1371 C C . LEU A 1 183 ? 13.034 3.090 -19.897 1.00 92.00 183 LEU A C 1
ATOM 1373 O O . LEU A 1 183 ? 13.792 3.285 -18.954 1.00 92.00 183 LEU A O 1
ATOM 1377 N N . TYR A 1 184 ? 11.782 3.533 -19.910 1.00 90.56 184 TYR A N 1
ATOM 1378 C CA . TYR A 1 184 ? 11.167 4.155 -18.749 1.00 90.56 184 TYR A CA 1
ATOM 1379 C C . TYR A 1 184 ? 10.742 3.105 -17.715 1.00 90.56 184 TYR A C 1
ATOM 1381 O O . TYR A 1 184 ? 11.102 3.192 -16.544 1.00 90.56 184 TYR A O 1
ATOM 1389 N N . ALA A 1 185 ? 10.007 2.083 -18.150 1.00 89.69 185 ALA A N 1
ATOM 1390 C CA . ALA A 1 185 ? 9.302 1.199 -17.237 1.00 89.69 185 ALA A CA 1
ATOM 1391 C C . ALA A 1 185 ? 10.217 0.182 -16.529 1.00 89.69 185 ALA A C 1
ATOM 1393 O O . ALA A 1 185 ? 10.171 0.043 -15.306 1.00 89.69 185 ALA A O 1
ATOM 1394 N N . HIS A 1 186 ? 11.108 -0.500 -17.260 1.00 89.31 186 HIS A N 1
ATOM 1395 C CA . HIS A 1 186 ? 11.935 -1.556 -16.665 1.00 89.31 186 HIS A CA 1
ATOM 1396 C C . HIS A 1 186 ? 12.932 -1.047 -15.612 1.00 89.31 186 HIS A C 1
ATOM 1398 O O . HIS A 1 186 ? 12.995 -1.654 -14.538 1.00 89.31 186 HIS A O 1
ATOM 1404 N N . PRO A 1 187 ? 13.702 0.038 -15.842 1.00 91.44 187 PRO A N 1
ATOM 1405 C CA . PRO A 1 187 ? 14.610 0.559 -14.823 1.00 91.44 187 PRO A CA 1
ATOM 1406 C C . PRO A 1 187 ? 13.871 1.044 -13.578 1.00 91.44 187 PRO A C 1
ATOM 1408 O O . PRO A 1 187 ? 14.349 0.808 -12.467 1.00 91.44 187 PRO A O 1
ATOM 1411 N N . LEU A 1 188 ? 12.694 1.655 -13.746 1.00 91.31 188 LEU A N 1
ATOM 1412 C CA . LEU A 1 188 ? 11.860 2.110 -12.639 1.00 91.31 188 LEU A CA 1
ATOM 1413 C C . LEU A 1 188 ? 11.429 0.930 -11.763 1.00 91.31 188 LEU A C 1
ATOM 1415 O O . LEU A 1 188 ? 11.704 0.923 -10.565 1.00 91.31 188 LEU A O 1
ATOM 1419 N N . TRP A 1 189 ? 10.857 -0.115 -12.360 1.00 91.06 189 TRP A N 1
ATOM 1420 C CA . TRP A 1 189 ? 10.403 -1.295 -11.620 1.00 91.06 189 TRP A CA 1
ATOM 1421 C C . TRP A 1 189 ? 11.548 -2.052 -10.943 1.00 91.06 189 TRP A C 1
ATOM 1423 O O . TRP A 1 189 ? 11.452 -2.411 -9.769 1.00 91.06 189 TRP A O 1
ATOM 1433 N N . ILE A 1 190 ? 12.659 -2.275 -11.656 1.00 91.88 190 ILE A N 1
ATOM 1434 C CA . ILE A 1 190 ? 13.820 -2.993 -11.111 1.00 91.88 190 ILE A CA 1
ATOM 1435 C C . ILE A 1 190 ? 14.429 -2.208 -9.946 1.00 91.88 190 ILE A C 1
ATOM 1437 O O . ILE A 1 190 ? 14.693 -2.783 -8.888 1.00 91.88 190 ILE A O 1
ATOM 1441 N N . SER A 1 191 ? 14.643 -0.901 -10.119 1.00 93.50 191 SER A N 1
ATOM 1442 C CA . SER A 1 191 ? 15.219 -0.063 -9.065 1.00 93.50 191 SER A CA 1
ATOM 1443 C C . SER A 1 191 ? 14.299 0.043 -7.849 1.00 93.50 191 SER A C 1
ATOM 1445 O O . SER A 1 191 ? 14.801 0.001 -6.727 1.00 93.50 191 SER A O 1
ATOM 1447 N N . LEU A 1 192 ? 12.977 0.077 -8.044 1.00 92.69 192 LEU A N 1
ATOM 1448 C CA . LEU A 1 192 ? 12.007 0.055 -6.953 1.00 92.69 192 LEU A CA 1
ATOM 1449 C C . LEU A 1 192 ? 12.079 -1.251 -6.150 1.00 92.69 192 LEU A C 1
ATOM 1451 O O . LEU A 1 192 ? 12.221 -1.204 -4.930 1.00 92.69 192 LEU A O 1
ATOM 1455 N N . VAL A 1 193 ? 12.057 -2.417 -6.806 1.00 93.31 193 VAL A N 1
ATOM 1456 C CA . VAL A 1 193 ? 12.165 -3.718 -6.115 1.00 93.31 193 VAL A CA 1
ATOM 1457 C C . VAL A 1 193 ? 13.471 -3.813 -5.335 1.00 93.31 193 VAL A C 1
ATOM 1459 O O . VAL A 1 193 ? 13.466 -4.192 -4.163 1.00 93.31 193 VAL A O 1
ATOM 1462 N N . VAL A 1 194 ? 14.591 -3.434 -5.957 1.00 94.31 194 VAL A N 1
ATOM 1463 C CA . VAL A 1 194 ? 15.903 -3.429 -5.296 1.00 94.31 194 VAL A CA 1
ATOM 1464 C C . VAL A 1 194 ? 15.890 -2.498 -4.087 1.00 94.31 194 VAL A C 1
ATOM 1466 O O . VAL A 1 194 ? 16.348 -2.892 -3.016 1.00 94.31 194 VAL A O 1
ATOM 1469 N N . LEU A 1 195 ? 15.330 -1.295 -4.220 1.00 94.00 195 LEU A N 1
ATOM 1470 C CA . LEU A 1 195 ? 15.244 -0.330 -3.131 1.00 94.00 195 LEU A CA 1
ATOM 1471 C C . LEU A 1 195 ? 14.410 -0.861 -1.961 1.00 94.00 195 LEU A C 1
ATOM 1473 O O . LEU A 1 195 ? 14.866 -0.782 -0.823 1.00 94.00 195 LEU A O 1
ATOM 1477 N N . VAL A 1 196 ? 13.235 -1.442 -2.219 1.00 93.44 196 VAL A N 1
ATOM 1478 C CA . VAL A 1 196 ? 12.355 -1.990 -1.172 1.00 93.44 196 VAL A CA 1
ATOM 1479 C C . VAL A 1 196 ? 13.009 -3.182 -0.470 1.00 93.44 196 VAL A C 1
ATOM 1481 O O . VAL A 1 196 ? 12.972 -3.271 0.761 1.00 93.44 196 VAL A O 1
ATOM 1484 N N . VAL A 1 197 ? 13.674 -4.069 -1.218 1.00 94.38 197 VAL A N 1
ATOM 1485 C CA . VAL A 1 197 ? 14.435 -5.192 -0.646 1.00 94.38 197 VAL A CA 1
ATOM 1486 C C . VAL A 1 197 ? 15.593 -4.675 0.212 1.00 94.38 197 VAL A C 1
ATOM 1488 O O . VAL A 1 197 ? 15.746 -5.099 1.358 1.00 94.38 197 VAL A O 1
ATOM 1491 N N . LEU A 1 198 ? 16.384 -3.718 -0.278 1.00 94.12 198 LEU A N 1
ATOM 1492 C CA . LEU A 1 198 ? 17.470 -3.119 0.503 1.00 94.12 198 LEU A CA 1
ATOM 1493 C C . LEU A 1 198 ? 16.942 -2.418 1.757 1.00 94.12 198 LEU A C 1
ATOM 1495 O O . LEU A 1 198 ? 17.483 -2.616 2.842 1.00 94.12 198 LEU A O 1
ATOM 1499 N N . GLN A 1 199 ? 15.860 -1.651 1.636 1.00 93.12 199 GLN A N 1
ATOM 1500 C CA . GLN A 1 199 ? 15.209 -0.972 2.751 1.00 93.12 199 GLN A CA 1
ATOM 1501 C C . GLN A 1 199 ? 14.745 -1.970 3.817 1.00 93.12 199 GLN A C 1
ATOM 1503 O O . GLN A 1 199 ? 14.977 -1.746 5.009 1.00 93.12 199 GLN A O 1
ATOM 1508 N N . LYS A 1 200 ? 14.124 -3.083 3.407 1.00 92.56 200 LYS A N 1
ATOM 1509 C CA . LYS A 1 200 ? 13.700 -4.166 4.302 1.00 92.56 200 LYS A CA 1
ATOM 1510 C C . LYS A 1 200 ? 14.879 -4.686 5.122 1.00 92.56 200 LYS A C 1
ATOM 1512 O O . LYS A 1 200 ? 14.806 -4.706 6.351 1.00 92.56 200 LYS A O 1
ATOM 1517 N N . TRP A 1 201 ? 15.965 -5.084 4.465 1.00 92.06 201 TRP A N 1
ATOM 1518 C CA . TRP A 1 201 ? 17.098 -5.718 5.143 1.00 92.06 201 TRP A CA 1
ATOM 1519 C C . TRP A 1 201 ? 17.959 -4.731 5.938 1.00 92.06 201 TRP A C 1
ATOM 1521 O O . TRP A 1 201 ? 18.444 -5.087 7.010 1.00 92.06 201 TRP A O 1
ATOM 1531 N N . LEU A 1 202 ? 18.110 -3.492 5.462 1.00 91.25 202 LEU A N 1
ATOM 1532 C CA . LEU A 1 202 ? 18.932 -2.467 6.109 1.00 91.25 202 LEU A CA 1
ATOM 1533 C C . LEU A 1 202 ? 18.226 -1.810 7.303 1.00 91.25 202 LEU A C 1
ATOM 1535 O O . LEU A 1 202 ? 18.847 -1.590 8.342 1.00 91.25 202 LEU A O 1
ATOM 1539 N N . LEU A 1 203 ? 16.938 -1.473 7.170 1.00 86.94 203 LEU A N 1
ATOM 1540 C CA . LEU A 1 203 ? 16.213 -0.744 8.213 1.00 86.94 203 LEU A CA 1
ATOM 1541 C C . LEU A 1 203 ? 15.537 -1.686 9.203 1.00 86.94 203 LEU A C 1
ATOM 1543 O O . LEU A 1 203 ? 15.685 -1.501 10.415 1.00 86.94 203 LEU A O 1
ATOM 1547 N N . VAL A 1 204 ? 14.788 -2.671 8.706 1.00 85.50 204 VAL A N 1
ATOM 1548 C CA . VAL A 1 204 ? 13.956 -3.547 9.541 1.00 85.50 204 VAL A CA 1
ATOM 1549 C C . VAL A 1 204 ? 14.734 -4.776 10.008 1.00 85.50 204 VAL A C 1
ATOM 1551 O O . VAL A 1 204 ? 14.727 -5.083 11.200 1.00 85.50 204 VAL A O 1
ATOM 1554 N N . GLY A 1 205 ? 15.404 -5.477 9.091 1.00 86.06 205 GLY A N 1
ATOM 1555 C CA . GLY A 1 205 ? 15.945 -6.810 9.353 1.00 86.06 205 GLY A CA 1
ATOM 1556 C C . GLY A 1 205 ? 14.827 -7.856 9.421 1.00 86.06 205 GLY A C 1
ATOM 1557 O O . GLY A 1 205 ? 13.931 -7.834 8.587 1.00 86.06 205 GLY A O 1
ATOM 1558 N N . ASP A 1 206 ? 14.867 -8.757 10.408 1.00 82.06 206 ASP A N 1
ATOM 1559 C CA . ASP A 1 206 ? 13.888 -9.846 10.588 1.00 82.06 206 ASP A CA 1
ATOM 1560 C C . ASP A 1 206 ? 12.732 -9.419 11.511 1.00 82.06 206 ASP A C 1
ATOM 1562 O O . ASP A 1 206 ? 12.949 -9.141 12.698 1.00 82.06 206 ASP A O 1
ATOM 1566 N N . PHE A 1 207 ? 11.498 -9.409 10.989 1.00 77.50 207 PHE A N 1
ATOM 1567 C CA . PHE A 1 207 ? 10.303 -9.017 11.755 1.00 77.50 207 PHE A CA 1
ATOM 1568 C C . PHE A 1 207 ? 10.059 -9.900 12.984 1.00 77.50 207 PHE A C 1
ATOM 1570 O O . PHE A 1 207 ? 9.587 -9.400 14.005 1.00 77.50 207 PHE A O 1
ATOM 1577 N N . ARG A 1 208 ? 10.467 -11.177 12.952 1.00 72.19 208 ARG A N 1
ATOM 1578 C CA . ARG A 1 208 ? 10.318 -12.098 14.096 1.00 72.19 208 ARG A CA 1
ATOM 1579 C C . ARG A 1 208 ? 11.178 -11.706 15.290 1.00 72.19 208 ARG A C 1
ATOM 1581 O O . ARG A 1 208 ? 10.819 -11.961 16.436 1.00 72.19 208 ARG A O 1
ATOM 1588 N N . LYS A 1 209 ? 12.335 -11.096 15.024 1.00 67.56 209 LYS A N 1
ATOM 1589 C CA . LYS A 1 209 ? 13.267 -10.625 16.059 1.00 67.56 209 LYS A CA 1
ATOM 1590 C C . LYS A 1 209 ? 12.899 -9.235 16.556 1.00 67.56 209 LYS A C 1
ATOM 1592 O O . LYS A 1 209 ? 13.363 -8.822 17.623 1.00 67.56 209 LYS A O 1
ATOM 1597 N N . MET A 1 210 ? 12.080 -8.505 15.797 1.00 64.38 210 MET A N 1
ATOM 1598 C CA . MET A 1 210 ? 11.680 -7.167 16.181 1.00 64.38 210 MET A CA 1
ATOM 1599 C C . MET A 1 210 ? 10.860 -7.233 17.468 1.00 64.38 210 MET A C 1
ATOM 1601 O O . MET A 1 210 ? 9.811 -7.864 17.580 1.00 64.38 210 MET A O 1
ATOM 1605 N N . THR A 1 211 ? 11.398 -6.584 18.492 1.00 56.03 211 THR A N 1
ATOM 1606 C CA . THR A 1 211 ? 10.746 -6.470 19.784 1.00 56.03 211 THR A CA 1
ATOM 1607 C C . THR A 1 211 ? 9.908 -5.213 19.775 1.00 56.03 211 THR A C 1
ATOM 1609 O O . THR A 1 211 ? 10.471 -4.132 19.911 1.00 56.03 211 THR A O 1
ATOM 1612 N N . ARG A 1 212 ? 8.577 -5.334 19.690 1.00 54.44 212 ARG A N 1
ATOM 1613 C CA . ARG A 1 212 ? 7.664 -4.231 20.025 1.00 54.44 212 ARG A CA 1
ATOM 1614 C C . ARG A 1 212 ? 7.635 -4.020 21.549 1.00 54.44 212 ARG A C 1
ATOM 1616 O O . ARG A 1 212 ? 6.588 -4.030 22.176 1.00 54.44 212 ARG A O 1
ATOM 1623 N N . LYS A 1 213 ? 8.804 -3.840 22.185 1.00 52.50 213 LYS A N 1
ATOM 1624 C CA . LYS A 1 213 ? 8.853 -2.874 23.295 1.00 52.50 213 LYS A CA 1
ATOM 1625 C C . LYS A 1 213 ? 8.434 -1.557 22.654 1.00 52.50 213 LYS A C 1
ATOM 1627 O O . LYS A 1 213 ? 8.852 -1.336 21.523 1.00 52.50 213 LYS A O 1
ATOM 1632 N N . GLU A 1 214 ? 7.622 -0.751 23.327 1.00 61.06 214 GLU A N 1
ATOM 1633 C CA . GLU A 1 214 ? 7.126 0.567 22.894 1.00 61.06 214 GLU A CA 1
ATOM 1634 C C . GLU A 1 214 ? 8.273 1.529 22.527 1.00 61.06 214 GLU A C 1
ATOM 1636 O O . GLU A 1 214 ? 8.586 2.498 23.209 1.00 61.06 214 GLU A O 1
ATOM 1641 N N . SER A 1 215 ? 8.991 1.219 21.459 1.00 73.50 215 SER A N 1
ATOM 1642 C CA . SER A 1 215 ? 10.131 1.948 20.965 1.00 73.50 215 SER A CA 1
ATOM 1643 C C . SER A 1 215 ? 9.659 2.612 19.700 1.00 73.50 215 SER A C 1
ATOM 1645 O O . SER A 1 215 ? 9.368 1.939 18.705 1.00 73.50 215 SER A O 1
ATOM 1647 N N . HIS A 1 216 ? 9.626 3.939 19.747 1.00 82.00 216 HIS A N 1
ATOM 1648 C CA . HIS A 1 216 ? 9.245 4.784 18.624 1.00 82.00 216 HIS A CA 1
ATOM 1649 C C . HIS A 1 216 ? 9.954 4.389 17.325 1.00 82.00 216 HIS A C 1
ATOM 1651 O O . HIS A 1 216 ? 9.374 4.409 16.244 1.00 82.00 216 HIS A O 1
ATOM 1657 N N . TRP A 1 217 ? 11.212 3.954 17.434 1.00 83.69 217 TRP A N 1
ATOM 1658 C CA . TRP A 1 217 ? 12.027 3.578 16.288 1.00 83.69 217 TRP A CA 1
ATOM 1659 C C . TRP A 1 217 ? 11.568 2.282 15.613 1.00 83.69 217 TRP A C 1
ATOM 1661 O O . TRP A 1 217 ? 11.598 2.184 14.391 1.00 83.69 217 TRP A O 1
ATOM 1671 N N . SER A 1 218 ? 11.107 1.295 16.384 1.00 81.88 218 SER A N 1
ATOM 1672 C CA . SER A 1 218 ? 10.586 0.040 15.824 1.00 81.88 218 SER A CA 1
ATOM 1673 C C . SER A 1 218 ? 9.276 0.256 15.058 1.00 81.88 218 SER A C 1
ATOM 1675 O O . SER A 1 218 ? 9.151 -0.195 13.921 1.00 81.88 218 SER A O 1
ATOM 1677 N N . GLU A 1 219 ? 8.348 1.036 15.625 1.00 81.81 219 GLU A N 1
ATOM 1678 C CA . GLU A 1 219 ? 7.086 1.401 14.970 1.00 81.81 219 GLU A CA 1
ATOM 1679 C C . GLU A 1 219 ? 7.320 2.343 13.781 1.00 81.81 219 GLU A C 1
ATOM 1681 O O . GLU A 1 219 ? 6.609 2.274 12.782 1.00 81.81 219 GLU A O 1
ATOM 1686 N N . PHE A 1 220 ? 8.347 3.194 13.846 1.00 87.50 220 PHE A N 1
ATOM 1687 C CA . PHE A 1 220 ? 8.740 4.044 12.726 1.00 87.50 220 PHE A CA 1
ATOM 1688 C C . PHE A 1 220 ? 9.290 3.235 11.552 1.00 87.50 220 PHE A C 1
ATOM 1690 O O . PHE A 1 220 ? 8.851 3.438 10.425 1.00 87.50 220 PHE A O 1
ATOM 1697 N N . LYS A 1 221 ? 10.206 2.292 11.804 1.00 88.19 221 LYS A N 1
ATOM 1698 C CA . LYS A 1 221 ? 10.742 1.392 10.771 1.00 88.19 221 LYS A CA 1
ATOM 1699 C C . LYS A 1 221 ? 9.649 0.550 10.125 1.00 88.19 221 LYS A C 1
ATOM 1701 O O . LYS A 1 221 ? 9.637 0.413 8.906 1.00 88.19 221 LYS A O 1
ATOM 1706 N N . HIS A 1 222 ? 8.749 -0.004 10.940 1.00 86.38 222 HIS A N 1
ATOM 1707 C CA . HIS A 1 222 ? 7.602 -0.779 10.464 1.00 86.38 222 HIS A CA 1
ATOM 1708 C C . HIS A 1 222 ? 6.678 0.075 9.594 1.00 86.38 222 HIS A C 1
ATOM 1710 O O . HIS A 1 222 ? 6.393 -0.314 8.466 1.00 86.38 222 HIS A O 1
ATOM 1716 N N . TRP A 1 223 ? 6.315 1.276 10.054 1.00 87.56 223 TRP A N 1
ATOM 1717 C CA . TRP A 1 223 ? 5.517 2.225 9.274 1.00 87.56 223 TRP A CA 1
ATOM 1718 C C . TRP A 1 223 ? 6.200 2.609 7.952 1.00 87.56 223 TRP A C 1
ATOM 1720 O O . TRP A 1 223 ? 5.572 2.553 6.898 1.00 87.56 223 TRP A O 1
ATOM 1730 N N . LEU A 1 224 ? 7.495 2.938 7.985 1.00 89.56 224 LEU A N 1
ATOM 1731 C CA . LEU A 1 224 ? 8.260 3.353 6.807 1.00 89.56 224 LEU A CA 1
ATOM 1732 C C . LEU A 1 224 ? 8.376 2.224 5.773 1.00 89.56 224 LEU A C 1
ATOM 1734 O O . LEU A 1 224 ? 8.264 2.470 4.576 1.00 89.56 224 LEU A O 1
ATOM 1738 N N . HIS A 1 225 ? 8.594 0.987 6.227 1.00 90.50 225 HIS A N 1
ATOM 1739 C CA . HIS A 1 225 ? 8.593 -0.182 5.351 1.00 90.50 225 HIS A CA 1
ATOM 1740 C C . HIS A 1 225 ? 7.198 -0.468 4.789 1.00 90.50 225 HIS A C 1
ATOM 1742 O O . HIS A 1 225 ? 7.065 -0.715 3.595 1.00 90.50 225 HIS A O 1
ATOM 1748 N N . GLY A 1 226 ? 6.159 -0.347 5.617 1.00 87.62 226 GLY A N 1
ATOM 1749 C CA . GLY A 1 226 ? 4.773 -0.481 5.183 1.00 87.62 226 GLY A CA 1
ATOM 1750 C C . GLY A 1 226 ? 4.414 0.466 4.048 1.00 87.62 226 GLY A C 1
ATOM 1751 O O . GLY A 1 226 ? 3.839 0.033 3.060 1.00 87.62 226 GLY A O 1
ATOM 1752 N N . ARG A 1 227 ? 4.834 1.733 4.124 1.00 87.69 227 ARG A N 1
ATOM 1753 C CA . ARG A 1 227 ? 4.628 2.708 3.039 1.00 87.69 227 ARG A CA 1
ATOM 1754 C C . ARG A 1 227 ? 5.366 2.375 1.747 1.00 87.69 227 ARG A C 1
ATOM 1756 O O . ARG A 1 227 ? 4.917 2.805 0.696 1.00 87.69 227 ARG A O 1
ATOM 1763 N N . ALA A 1 228 ? 6.476 1.649 1.821 1.00 88.62 228 ALA A N 1
ATOM 1764 C CA . ALA A 1 228 ? 7.236 1.253 0.642 1.00 88.62 228 ALA A CA 1
ATOM 1765 C C . ALA A 1 228 ? 6.647 0.019 -0.059 1.00 88.62 228 ALA A C 1
ATOM 1767 O O . ALA A 1 228 ? 6.771 -0.098 -1.270 1.00 88.62 228 ALA A O 1
ATOM 1768 N N . VAL A 1 229 ? 6.015 -0.890 0.693 1.00 87.88 229 VAL A N 1
ATOM 1769 C CA . VAL A 1 229 ? 5.379 -2.105 0.148 1.00 87.88 229 VAL A CA 1
ATOM 1770 C C . VAL A 1 229 ? 3.917 -1.867 -0.240 1.00 87.88 229 VAL A C 1
ATOM 1772 O O . VAL A 1 229 ? 3.431 -2.457 -1.194 1.00 87.88 229 VAL A O 1
ATOM 1775 N N . GLU A 1 230 ? 3.206 -1.002 0.485 1.00 83.88 230 GLU A N 1
ATOM 1776 C CA . GLU A 1 230 ? 1.819 -0.603 0.188 1.00 83.88 230 GLU A CA 1
ATOM 1777 C C . GLU A 1 230 ? 1.748 0.618 -0.748 1.00 83.88 230 GLU A C 1
ATOM 1779 O O . GLU A 1 230 ? 0.706 1.273 -0.832 1.00 83.88 230 GLU A O 1
ATOM 1784 N N . SER A 1 231 ? 2.853 0.993 -1.398 1.00 86.12 231 SER A N 1
ATOM 1785 C CA . SER A 1 231 ? 2.828 2.060 -2.396 1.00 86.12 231 SER A CA 1
ATOM 1786 C C . SER A 1 231 ? 2.202 1.560 -3.693 1.00 86.12 231 SER A C 1
ATOM 1788 O O . SER A 1 231 ? 2.377 0.407 -4.083 1.00 86.12 231 SER A O 1
ATOM 1790 N N . HIS A 1 232 ? 1.520 2.468 -4.389 1.00 84.62 232 HIS A N 1
ATOM 1791 C CA . HIS A 1 232 ? 0.958 2.193 -5.710 1.00 84.62 232 HIS A CA 1
ATOM 1792 C C . HIS A 1 232 ? 2.036 1.720 -6.690 1.00 84.62 232 HIS A C 1
ATOM 1794 O O . HIS A 1 232 ? 1.833 0.755 -7.409 1.00 84.62 232 HIS A O 1
ATOM 1800 N N . ASP A 1 233 ? 3.214 2.349 -6.657 1.00 86.69 233 ASP A N 1
ATOM 1801 C CA . ASP A 1 233 ? 4.323 1.992 -7.541 1.00 86.69 233 ASP A CA 1
ATOM 1802 C C . ASP A 1 233 ? 4.793 0.545 -7.305 1.00 86.69 233 ASP A C 1
ATOM 1804 O O . ASP A 1 233 ? 5.161 -0.150 -8.248 1.00 86.69 233 ASP A O 1
ATOM 1808 N N . PHE A 1 234 ? 4.790 0.066 -6.053 1.00 87.81 234 PHE A N 1
ATOM 1809 C CA . PHE A 1 234 ? 5.176 -1.315 -5.749 1.00 87.81 234 PHE A CA 1
ATOM 1810 C C . PHE A 1 234 ? 4.064 -2.309 -6.108 1.00 87.81 234 PHE A C 1
ATOM 1812 O O . PHE A 1 234 ? 4.360 -3.412 -6.569 1.00 87.81 234 PHE A O 1
ATOM 1819 N N . GLU A 1 235 ? 2.803 -1.911 -5.935 1.00 86.19 235 GLU A N 1
ATOM 1820 C CA . GLU A 1 235 ? 1.629 -2.676 -6.367 1.00 86.19 235 GLU A CA 1
ATOM 1821 C C . GLU A 1 235 ? 1.621 -2.859 -7.892 1.00 86.19 235 GLU A C 1
ATOM 1823 O O . GLU A 1 235 ? 1.536 -3.993 -8.349 1.00 86.19 235 GLU A O 1
ATOM 1828 N N . GLU A 1 236 ? 1.885 -1.805 -8.673 1.00 86.56 236 GLU A N 1
ATOM 1829 C CA . GLU A 1 236 ? 2.029 -1.888 -10.136 1.00 86.56 236 GLU A CA 1
ATOM 1830 C C . GLU A 1 236 ? 3.117 -2.881 -10.563 1.00 86.56 236 GLU A C 1
ATOM 1832 O O . GLU A 1 236 ? 2.937 -3.651 -11.511 1.00 86.56 236 GLU A O 1
ATOM 1837 N N . VAL A 1 237 ? 4.261 -2.890 -9.864 1.00 87.44 237 VAL A N 1
ATOM 1838 C CA . VAL A 1 237 ? 5.307 -3.885 -10.129 1.00 87.44 237 VAL A CA 1
ATOM 1839 C C . VAL A 1 237 ? 4.794 -5.289 -9.835 1.00 87.44 237 VAL A C 1
ATOM 1841 O O . VAL A 1 237 ? 5.049 -6.201 -10.619 1.00 87.44 237 VAL A O 1
ATOM 1844 N N . GLY A 1 238 ? 4.093 -5.477 -8.717 1.00 85.31 238 GLY A N 1
ATOM 1845 C CA . GLY A 1 238 ? 3.483 -6.753 -8.352 1.00 85.31 238 GLY A CA 1
ATOM 1846 C C . GLY A 1 238 ? 2.518 -7.260 -9.423 1.00 85.31 238 GLY A C 1
ATOM 1847 O O . GLY A 1 238 ? 2.672 -8.397 -9.878 1.00 85.31 238 GLY A O 1
ATOM 1848 N N . ASP A 1 239 ? 1.618 -6.387 -9.875 1.00 86.06 239 ASP A N 1
ATOM 1849 C CA . ASP A 1 239 ? 0.541 -6.672 -10.829 1.00 86.06 239 ASP A CA 1
ATOM 1850 C C . ASP A 1 239 ? 1.057 -7.173 -12.184 1.00 86.06 239 ASP A C 1
ATOM 1852 O O . ASP A 1 239 ? 0.460 -8.034 -12.834 1.00 86.06 239 ASP A O 1
ATOM 1856 N N . MET A 1 240 ? 2.219 -6.690 -12.622 1.00 84.19 240 MET A N 1
ATOM 1857 C CA . MET A 1 240 ? 2.838 -7.169 -13.859 1.00 84.19 240 MET A CA 1
ATOM 1858 C C . MET A 1 240 ? 3.348 -8.603 -13.787 1.00 84.19 240 MET A C 1
ATOM 1860 O O . MET A 1 240 ? 3.416 -9.298 -14.804 1.00 84.19 240 MET A O 1
ATOM 1864 N N . TRP A 1 241 ? 3.754 -9.032 -12.596 1.00 87.56 241 TRP A N 1
ATOM 1865 C CA . TRP A 1 241 ? 4.296 -10.365 -12.351 1.00 87.56 241 TRP A CA 1
ATOM 1866 C C . TRP A 1 241 ? 3.259 -11.295 -11.720 1.00 87.56 241 TRP A C 1
ATOM 1868 O O . TRP A 1 241 ? 3.599 -12.417 -11.328 1.00 87.56 241 TRP A O 1
ATOM 1878 N N . THR A 1 242 ? 2.002 -10.866 -11.647 1.00 88.50 242 THR A N 1
ATOM 1879 C CA . THR A 1 242 ? 0.875 -11.645 -11.151 1.00 88.50 242 THR A CA 1
ATOM 1880 C C . THR A 1 242 ? 0.809 -13.020 -11.809 1.00 88.50 242 THR A C 1
ATOM 1882 O O . THR A 1 242 ? 0.982 -13.188 -13.016 1.00 88.50 242 THR A O 1
ATOM 1885 N N . ASN A 1 243 ? 0.594 -14.045 -10.983 1.00 86.56 243 ASN A N 1
ATOM 1886 C CA . ASN A 1 243 ? 0.575 -15.457 -11.371 1.00 86.56 243 ASN A CA 1
ATOM 1887 C C . ASN A 1 243 ? 1.901 -16.003 -11.948 1.00 86.56 243 ASN A C 1
ATOM 1889 O O . ASN A 1 243 ? 1.915 -17.098 -12.515 1.00 86.56 243 ASN A O 1
ATOM 1893 N N . THR A 1 244 ? 3.029 -15.303 -11.770 1.00 90.06 244 THR A N 1
ATOM 1894 C CA . THR A 1 244 ? 4.356 -15.780 -12.194 1.00 90.06 244 THR A CA 1
ATOM 1895 C C . THR A 1 244 ? 5.242 -16.216 -11.022 1.00 90.06 244 THR A C 1
ATOM 1897 O O . THR A 1 244 ? 5.108 -15.776 -9.879 1.00 90.06 244 THR A O 1
ATOM 1900 N N . GLU A 1 245 ? 6.234 -17.057 -11.317 1.00 88.19 245 GLU A N 1
ATOM 1901 C CA . GLU A 1 245 ? 7.270 -17.436 -10.345 1.00 88.19 245 GLU A CA 1
ATOM 1902 C C . GLU A 1 245 ? 8.209 -16.264 -9.995 1.00 88.19 245 GLU A C 1
ATOM 1904 O O . GLU A 1 245 ? 8.877 -16.313 -8.961 1.00 88.19 245 GLU A O 1
ATOM 1909 N N . LEU A 1 246 ? 8.262 -15.202 -10.812 1.00 89.00 246 LEU A N 1
ATOM 1910 C CA . LEU A 1 246 ? 9.063 -14.006 -10.522 1.00 89.00 246 LEU A CA 1
ATOM 1911 C C . LEU A 1 246 ? 8.501 -13.245 -9.323 1.00 89.00 246 LEU A C 1
ATOM 1913 O O . LEU A 1 246 ? 9.260 -12.872 -8.431 1.00 89.00 246 LEU A O 1
ATOM 1917 N N . LEU A 1 247 ? 7.176 -13.124 -9.228 1.00 89.88 247 LEU A N 1
ATOM 1918 C CA . LEU A 1 247 ? 6.530 -12.534 -8.059 1.00 89.88 247 LEU A CA 1
ATOM 1919 C C . LEU A 1 247 ? 6.853 -13.332 -6.785 1.00 89.88 247 LEU A C 1
ATOM 1921 O O . LEU A 1 247 ? 7.253 -12.766 -5.767 1.00 89.88 247 LEU A O 1
ATOM 1925 N N . SER A 1 248 ? 6.812 -14.666 -6.868 1.00 90.75 248 SER A N 1
ATOM 1926 C CA . SER A 1 248 ? 7.243 -15.543 -5.768 1.00 90.75 248 SER A CA 1
ATOM 1927 C C . SER A 1 248 ? 8.711 -15.321 -5.374 1.00 90.75 248 SER A C 1
ATOM 1929 O O . SER A 1 248 ? 9.046 -15.384 -4.190 1.00 90.75 248 SER A O 1
ATOM 1931 N N . GLN A 1 249 ? 9.603 -15.036 -6.330 1.00 91.00 249 GLN A N 1
ATOM 1932 C CA . GLN A 1 249 ? 10.997 -14.688 -6.036 1.00 91.00 249 GLN A CA 1
ATOM 1933 C C . GLN A 1 249 ? 11.121 -13.332 -5.334 1.00 91.00 249 GLN A C 1
ATOM 1935 O O . GLN A 1 249 ? 11.883 -13.238 -4.373 1.00 91.00 249 GLN A O 1
ATOM 1940 N N . ILE A 1 250 ? 10.352 -12.318 -5.741 1.00 91.94 250 ILE A N 1
ATOM 1941 C CA . ILE A 1 250 ? 10.323 -11.005 -5.075 1.00 91.94 250 ILE A CA 1
ATOM 1942 C C . ILE A 1 250 ? 9.905 -11.160 -3.607 1.00 91.94 250 ILE A C 1
ATOM 1944 O O . ILE A 1 250 ? 10.619 -10.705 -2.711 1.00 91.94 250 ILE A O 1
ATOM 1948 N N . TYR A 1 251 ? 8.830 -11.901 -3.324 1.00 91.25 251 TYR A N 1
ATOM 1949 C CA . TYR A 1 251 ? 8.413 -12.162 -1.941 1.00 91.25 251 TYR A CA 1
ATOM 1950 C C . TYR A 1 251 ? 9.449 -12.959 -1.136 1.00 91.25 251 TYR A C 1
ATOM 1952 O O . TYR A 1 251 ? 9.607 -12.697 0.061 1.00 91.25 251 TYR A O 1
ATOM 1960 N N . ARG A 1 252 ? 10.190 -13.887 -1.767 1.00 92.31 252 ARG A N 1
ATOM 1961 C CA . ARG A 1 252 ? 11.325 -14.585 -1.131 1.00 92.31 252 ARG A CA 1
ATOM 1962 C C . ARG A 1 252 ? 12.485 -13.643 -0.818 1.00 92.31 252 ARG A C 1
ATOM 1964 O O . ARG A 1 252 ? 13.068 -13.764 0.255 1.00 92.31 252 ARG A O 1
ATOM 1971 N N . MET A 1 253 ? 12.798 -12.693 -1.704 1.00 92.94 253 MET A N 1
ATOM 1972 C CA . MET A 1 253 ? 13.814 -11.662 -1.448 1.00 92.94 253 MET A CA 1
ATOM 1973 C C . MET A 1 253 ? 13.424 -10.752 -0.282 1.00 92.94 253 MET A C 1
ATOM 1975 O O . MET A 1 253 ? 14.295 -10.326 0.471 1.00 92.94 253 MET A O 1
ATOM 1979 N 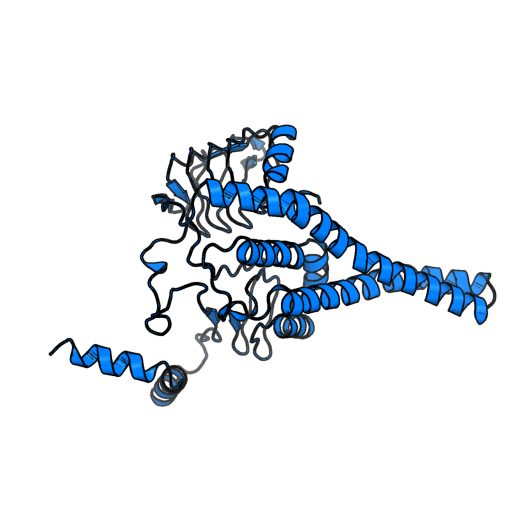N . LEU A 1 254 ? 12.128 -10.504 -0.087 1.00 91.31 254 LEU A N 1
ATOM 1980 C CA . LEU A 1 254 ? 11.605 -9.777 1.073 1.00 91.31 254 LEU A CA 1
ATOM 1981 C C . LEU A 1 254 ? 11.559 -10.616 2.364 1.00 91.31 254 LEU A C 1
ATOM 1983 O O . LEU A 1 254 ? 11.260 -10.064 3.421 1.00 91.31 254 LEU A O 1
ATOM 1987 N N . GLY A 1 255 ? 11.866 -11.918 2.287 1.00 89.50 255 GLY A N 1
ATOM 1988 C CA . GLY A 1 255 ? 11.991 -12.825 3.435 1.00 89.50 255 GLY A CA 1
ATOM 1989 C C . GLY A 1 255 ? 10.868 -13.857 3.601 1.00 89.50 255 GLY A C 1
ATOM 1990 O O . GLY A 1 255 ? 10.944 -14.727 4.474 1.00 89.50 255 GLY A O 1
ATOM 1991 N N . THR A 1 256 ? 9.855 -13.829 2.731 1.00 90.50 256 THR A N 1
ATOM 1992 C CA . THR A 1 256 ? 8.732 -14.781 2.756 1.00 90.50 256 THR A CA 1
ATOM 1993 C C . THR A 1 256 ? 9.188 -16.174 2.334 1.00 90.50 256 THR A C 1
ATOM 1995 O O . THR A 1 256 ? 9.844 -16.351 1.305 1.00 90.50 256 THR A O 1
ATOM 1998 N N . LYS A 1 257 ? 8.796 -17.214 3.071 1.00 89.75 257 LYS A N 1
ATOM 1999 C CA . LYS A 1 257 ? 9.120 -18.598 2.691 1.00 89.75 257 LYS A CA 1
ATOM 2000 C C . LYS A 1 257 ? 8.060 -19.139 1.738 1.00 89.75 257 LYS A C 1
ATOM 2002 O O . LYS A 1 257 ? 7.102 -19.752 2.187 1.00 89.75 257 LYS A O 1
ATOM 2007 N N . VAL A 1 258 ? 8.227 -18.906 0.437 1.00 90.56 258 VAL A N 1
ATOM 2008 C CA . VAL A 1 258 ? 7.276 -19.354 -0.598 1.00 90.56 258 VAL A CA 1
ATOM 2009 C C . VAL A 1 258 ? 7.736 -20.661 -1.247 1.00 90.56 258 VAL A C 1
ATOM 2011 O O . VAL A 1 258 ? 8.848 -20.728 -1.777 1.00 90.56 258 VAL A O 1
ATOM 2014 N N . GLY A 1 259 ? 6.879 -21.682 -1.232 1.00 87.00 259 GLY A N 1
ATOM 2015 C CA . GLY A 1 259 ? 7.066 -22.976 -1.890 1.00 87.00 259 GLY A CA 1
ATOM 2016 C C . GLY A 1 259 ? 7.056 -22.903 -3.420 1.00 87.00 259 GLY A C 1
ATOM 2017 O O . GLY A 1 259 ? 7.119 -21.829 -4.014 1.00 87.00 259 GLY A O 1
ATOM 2018 N N . ARG A 1 260 ? 7.022 -24.057 -4.085 1.00 85.31 260 ARG A N 1
ATOM 2019 C CA . ARG A 1 260 ? 7.002 -24.185 -5.553 1.00 85.31 260 ARG A CA 1
ATOM 2020 C C . ARG A 1 260 ? 5.582 -24.100 -6.109 1.00 85.31 260 ARG A C 1
ATOM 2022 O O . ARG A 1 260 ? 4.658 -24.624 -5.485 1.00 85.31 260 ARG A O 1
ATOM 2029 N N . ARG A 1 261 ? 5.434 -23.558 -7.329 1.00 85.38 261 ARG A N 1
ATOM 2030 C CA . ARG A 1 261 ? 4.154 -23.498 -8.060 1.00 85.38 261 ARG A CA 1
ATOM 2031 C C . ARG A 1 261 ? 3.060 -22.821 -7.241 1.00 85.38 261 ARG A C 1
ATOM 2033 O O . ARG A 1 261 ? 1.935 -23.309 -7.175 1.00 85.38 261 ARG A O 1
ATOM 2040 N N . VAL A 1 262 ? 3.434 -21.742 -6.562 1.00 87.19 262 VAL A N 1
ATOM 2041 C CA . VAL A 1 262 ? 2.496 -20.906 -5.821 1.00 87.19 262 VAL A CA 1
ATOM 2042 C C . VAL A 1 262 ? 1.964 -19.859 -6.781 1.00 87.19 262 VAL A C 1
ATOM 2044 O O . VAL A 1 262 ? 2.735 -19.150 -7.424 1.00 87.19 262 VAL A O 1
ATOM 2047 N N . GLN A 1 263 ? 0.646 -19.780 -6.874 1.00 87.31 263 GLN A N 1
ATOM 2048 C CA . GLN A 1 263 ? -0.026 -18.782 -7.682 1.00 87.31 263 GLN A CA 1
ATOM 2049 C C . GLN A 1 263 ? -0.464 -17.636 -6.772 1.00 87.31 263 GLN A C 1
ATOM 2051 O O . GLN A 1 263 ? -1.248 -17.839 -5.844 1.00 87.31 263 GLN A O 1
ATOM 2056 N N . ILE A 1 264 ? 0.099 -16.453 -7.010 1.00 87.88 264 ILE A N 1
ATOM 2057 C CA . ILE A 1 264 ? -0.173 -15.235 -6.248 1.00 87.88 264 ILE A CA 1
ATOM 2058 C C . ILE A 1 264 ? -0.794 -14.229 -7.214 1.00 87.88 264 ILE A C 1
ATOM 2060 O O . ILE A 1 264 ? -0.140 -13.870 -8.195 1.00 87.88 264 ILE A O 1
ATOM 2064 N N . ASP A 1 265 ? -2.036 -13.823 -6.947 1.00 84.25 265 ASP A N 1
ATOM 2065 C CA . ASP A 1 265 ? -2.731 -12.800 -7.731 1.00 84.25 265 ASP A CA 1
ATOM 2066 C C . ASP A 1 265 ? -2.358 -11.396 -7.235 1.00 84.25 265 ASP A C 1
ATOM 2068 O O . ASP A 1 265 ? -1.512 -10.738 -7.835 1.00 84.25 265 ASP A O 1
ATOM 2072 N N . ALA A 1 266 ? -2.874 -11.016 -6.062 1.00 73.94 266 ALA A N 1
ATOM 2073 C CA . ALA A 1 266 ? -2.463 -9.827 -5.322 1.00 73.94 266 ALA A CA 1
ATOM 2074 C C . ALA A 1 266 ? -2.342 -10.167 -3.831 1.00 73.94 266 ALA A C 1
ATOM 2076 O O . ALA A 1 266 ? -3.295 -10.655 -3.212 1.00 73.94 266 ALA A O 1
ATOM 2077 N N . LEU A 1 267 ? -1.149 -9.952 -3.265 1.00 81.88 267 LEU A N 1
ATOM 2078 C CA . LEU A 1 267 ? -0.844 -10.286 -1.877 1.00 81.88 267 LEU A CA 1
ATOM 2079 C C . LEU A 1 267 ? -0.257 -9.098 -1.120 1.00 81.88 267 LEU A C 1
ATOM 2081 O O . LEU A 1 267 ? 0.880 -8.681 -1.344 1.00 81.88 267 LEU A O 1
ATOM 2085 N N . HIS A 1 268 ? -1.003 -8.615 -0.136 1.00 84.25 268 HIS A N 1
ATOM 2086 C CA . HIS A 1 268 ? -0.585 -7.510 0.713 1.00 84.25 268 HIS A CA 1
ATOM 2087 C C . HIS A 1 268 ? -0.003 -8.060 2.005 1.00 84.25 268 HIS A C 1
ATOM 2089 O O . HIS A 1 268 ? -0.683 -8.719 2.796 1.00 84.25 268 HIS A O 1
ATOM 2095 N N . LEU A 1 269 ? 1.290 -7.812 2.188 1.00 85.31 269 LEU A N 1
ATOM 2096 C CA . LEU A 1 269 ? 2.066 -8.337 3.295 1.00 85.31 269 LEU A CA 1
ATOM 2097 C C . LE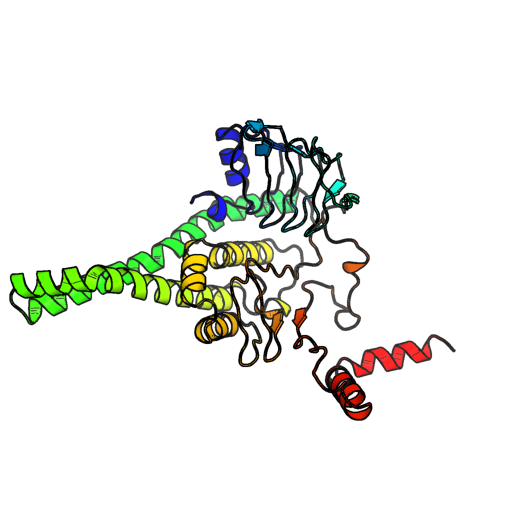U A 1 269 ? 3.169 -7.344 3.654 1.00 85.31 269 LEU A C 1
ATOM 2099 O O . LEU A 1 269 ? 4.011 -7.052 2.812 1.00 85.31 269 LEU A O 1
ATOM 2103 N N . ILE A 1 270 ? 3.170 -6.858 4.897 1.00 86.19 270 ILE A N 1
ATOM 2104 C CA . ILE A 1 270 ? 4.268 -6.038 5.435 1.00 86.19 270 ILE A CA 1
ATOM 2105 C C . ILE A 1 270 ? 5.267 -6.904 6.186 1.00 86.19 270 ILE A C 1
ATOM 2107 O O . ILE A 1 270 ? 6.473 -6.696 6.099 1.00 86.19 270 ILE A O 1
ATOM 2111 N N . GLU A 1 271 ? 4.784 -7.854 6.981 1.00 86.38 271 GLU A N 1
ATOM 2112 C CA . GLU A 1 271 ? 5.634 -8.711 7.797 1.00 86.38 271 GLU A CA 1
ATOM 2113 C C . GLU A 1 271 ? 6.047 -9.960 7.021 1.00 86.38 271 GLU A C 1
ATOM 2115 O O . GLU A 1 271 ? 5.735 -11.092 7.392 1.00 86.38 271 GLU A O 1
ATOM 2120 N N . ASN A 1 272 ? 6.772 -9.741 5.926 1.00 86.31 272 ASN A N 1
ATOM 2121 C CA . ASN A 1 272 ? 7.132 -10.770 4.949 1.00 86.31 272 ASN A CA 1
ATOM 2122 C C . ASN A 1 272 ? 7.784 -12.008 5.587 1.00 86.31 272 ASN A C 1
ATOM 2124 O O . ASN A 1 272 ? 7.458 -13.140 5.235 1.00 86.31 272 ASN A O 1
ATOM 2128 N N . ASP A 1 273 ? 8.640 -11.814 6.594 1.00 85.38 273 ASP A N 1
ATOM 2129 C CA . ASP A 1 273 ? 9.347 -12.905 7.278 1.00 85.38 273 ASP A CA 1
ATOM 2130 C C . ASP A 1 273 ? 8.421 -13.850 8.062 1.00 85.38 273 ASP A C 1
ATOM 2132 O O . ASP A 1 273 ? 8.771 -15.015 8.280 1.00 85.38 273 ASP A O 1
ATOM 2136 N N . CYS A 1 274 ? 7.261 -13.364 8.506 1.00 84.19 274 CYS A N 1
ATOM 2137 C CA . CYS A 1 274 ? 6.320 -14.103 9.349 1.00 84.19 274 CYS A CA 1
ATOM 2138 C C . CYS A 1 274 ? 5.429 -15.063 8.549 1.00 84.19 274 CYS A C 1
ATOM 2140 O O . CYS A 1 274 ? 4.685 -15.844 9.138 1.00 84.19 274 CYS A O 1
ATOM 2142 N N . VAL A 1 275 ? 5.501 -15.050 7.215 1.00 87.38 275 VAL A N 1
ATOM 2143 C CA . VAL A 1 275 ? 4.635 -15.873 6.365 1.00 87.38 275 VAL A CA 1
ATOM 2144 C C . VAL A 1 275 ? 5.424 -17.001 5.703 1.00 87.38 275 VAL A C 1
ATOM 2146 O O . VAL A 1 275 ? 6.480 -16.813 5.092 1.00 87.38 275 VAL A O 1
ATOM 2149 N N . THR A 1 276 ? 4.893 -18.215 5.832 1.00 87.88 276 THR A N 1
ATOM 2150 C CA . THR A 1 276 ? 5.377 -19.422 5.161 1.00 87.88 276 THR A CA 1
ATOM 2151 C C . THR A 1 276 ? 4.256 -20.010 4.319 1.00 87.88 276 THR A C 1
ATOM 2153 O O . THR A 1 276 ? 3.222 -20.413 4.841 1.00 87.88 276 THR A O 1
ATOM 2156 N N . VAL A 1 277 ? 4.475 -20.089 3.012 1.00 89.19 277 VAL A N 1
ATOM 2157 C CA . VAL A 1 277 ? 3.539 -20.641 2.035 1.00 89.19 277 VAL A CA 1
ATOM 2158 C C . VAL A 1 277 ? 4.098 -21.951 1.494 1.00 89.19 277 VAL A C 1
ATOM 2160 O O . VAL A 1 277 ? 5.204 -21.988 0.962 1.00 89.19 277 VAL A O 1
ATOM 2163 N N . GLY A 1 278 ? 3.338 -23.033 1.629 1.00 86.56 278 GLY A N 1
ATOM 2164 C CA . GLY A 1 278 ? 3.665 -24.343 1.078 1.00 86.56 278 GLY A CA 1
ATOM 2165 C C . GLY A 1 278 ? 3.535 -24.418 -0.445 1.00 86.56 278 GLY A C 1
ATOM 2166 O O . GLY A 1 278 ? 3.075 -23.490 -1.105 1.00 86.56 278 GLY A O 1
ATOM 2167 N N . ASP A 1 279 ? 3.947 -25.549 -1.009 1.00 87.25 279 ASP A N 1
ATOM 2168 C CA . ASP A 1 279 ? 3.863 -25.790 -2.451 1.00 87.25 279 ASP A CA 1
ATOM 2169 C C . ASP A 1 279 ? 2.399 -25.855 -2.930 1.00 87.25 279 ASP A C 1
ATOM 2171 O O . ASP A 1 279 ? 1.538 -26.389 -2.227 1.00 87.25 279 ASP A O 1
ATOM 2175 N N . TYR A 1 280 ? 2.131 -25.406 -4.163 1.00 86.62 280 TYR A N 1
ATOM 2176 C CA . TYR A 1 280 ? 0.811 -25.466 -4.820 1.00 86.62 280 TYR A CA 1
ATOM 2177 C C . TYR A 1 280 ? -0.316 -24.683 -4.123 1.00 86.62 280 TYR A C 1
ATOM 2179 O O . TYR A 1 280 ? -1.493 -25.022 -4.272 1.00 86.62 280 TYR A O 1
ATOM 2187 N N . CYS A 1 281 ? 0.019 -23.655 -3.346 1.00 86.50 281 CYS A N 1
ATOM 2188 C CA . CYS A 1 281 ? -0.974 -22.717 -2.829 1.00 86.50 281 CYS A CA 1
ATOM 2189 C C . CYS A 1 281 ? -1.438 -21.759 -3.933 1.00 86.50 281 CYS A C 1
ATOM 2191 O O . CYS A 1 281 ? -0.646 -21.341 -4.777 1.00 86.50 281 CYS A O 1
ATOM 2193 N N . VAL A 1 282 ? -2.720 -21.401 -3.902 1.00 86.38 282 VAL A N 1
ATOM 2194 C CA . VAL A 1 282 ? -3.320 -20.422 -4.812 1.00 86.38 282 VAL A CA 1
ATOM 2195 C C . VAL A 1 282 ? -3.969 -19.342 -3.963 1.00 86.38 282 VAL A C 1
ATOM 2197 O O . VAL A 1 282 ? -4.787 -19.651 -3.095 1.00 86.38 282 VAL A O 1
ATOM 2200 N N . PHE A 1 283 ? -3.594 -18.095 -4.211 1.00 86.19 283 PHE A N 1
ATOM 2201 C CA . PHE A 1 283 ? -4.224 -16.922 -3.622 1.00 86.19 283 PHE A CA 1
ATOM 2202 C C . PHE A 1 283 ? -5.071 -16.231 -4.678 1.00 86.19 283 PHE A C 1
ATOM 2204 O O . PHE A 1 283 ? -4.628 -16.063 -5.812 1.00 86.19 283 PHE A O 1
ATOM 2211 N N . GLY A 1 284 ? -6.294 -15.872 -4.294 1.00 83.19 284 GLY A N 1
ATOM 2212 C CA . GLY A 1 284 ? -7.157 -15.040 -5.121 1.00 83.19 284 GLY A CA 1
ATOM 2213 C C . GLY A 1 284 ? -6.755 -13.570 -5.062 1.00 83.19 284 GLY A C 1
ATOM 2214 O O . GLY A 1 284 ? -5.722 -13.208 -4.495 1.00 83.19 284 GLY A O 1
ATOM 2215 N N . THR A 1 285 ? -7.610 -12.735 -5.632 1.00 81.81 285 THR A N 1
ATOM 2216 C CA . THR A 1 285 ? -7.425 -11.288 -5.692 1.00 81.81 285 THR A CA 1
ATOM 2217 C C . THR A 1 285 ? -7.530 -10.652 -4.305 1.00 81.81 285 THR A C 1
ATOM 2219 O O . THR A 1 285 ? -8.388 -11.028 -3.505 1.00 81.81 285 THR A O 1
ATOM 2222 N N . ASP A 1 286 ? -6.675 -9.660 -4.058 1.00 78.38 286 ASP A N 1
ATOM 2223 C CA . ASP A 1 286 ? -6.700 -8.760 -2.898 1.00 78.38 286 ASP A CA 1
ATOM 2224 C C . ASP A 1 286 ? -6.644 -9.470 -1.528 1.00 78.38 286 ASP A C 1
ATOM 2226 O O . ASP A 1 286 ? -7.435 -9.215 -0.617 1.00 78.38 286 ASP A O 1
ATOM 2230 N N . VAL A 1 287 ? -5.692 -10.397 -1.367 1.00 85.19 287 VAL A N 1
ATOM 2231 C CA . VAL A 1 287 ? -5.477 -11.103 -0.096 1.00 85.19 287 VAL A CA 1
ATOM 2232 C C . VAL A 1 287 ? -4.559 -10.282 0.808 1.00 85.19 287 VAL A C 1
ATOM 2234 O O . VAL A 1 287 ? -3.402 -10.024 0.475 1.00 85.19 287 VAL A O 1
ATOM 2237 N N . LEU A 1 288 ? -5.048 -9.919 1.994 1.00 85.38 288 LEU A N 1
ATOM 2238 C CA . LEU A 1 288 ? -4.270 -9.251 3.038 1.00 85.38 288 LEU A CA 1
ATOM 2239 C C . LEU A 1 288 ? -3.880 -10.241 4.142 1.00 85.38 288 LEU A C 1
ATOM 2241 O O . LEU A 1 288 ? -4.745 -10.823 4.798 1.00 85.38 288 LEU A O 1
ATOM 2245 N N . PHE A 1 289 ? -2.580 -10.370 4.410 1.00 85.56 289 PHE A N 1
ATOM 2246 C CA . PHE A 1 289 ? -2.095 -11.000 5.636 1.00 85.56 289 PHE A CA 1
ATOM 2247 C C . PHE A 1 289 ? -1.775 -9.934 6.681 1.00 85.56 289 PHE A C 1
ATOM 2249 O O . PHE A 1 289 ? -0.923 -9.076 6.468 1.00 85.56 289 PHE A O 1
ATOM 2256 N N . ALA A 1 290 ? -2.438 -10.028 7.833 1.00 76.94 290 ALA A N 1
ATOM 2257 C CA . ALA A 1 290 ? -2.224 -9.151 8.980 1.00 76.94 290 ALA A CA 1
ATOM 2258 C C . ALA A 1 290 ? -1.783 -9.979 10.203 1.00 76.94 290 ALA A C 1
ATOM 2260 O O . ALA A 1 290 ? -2.608 -10.306 11.054 1.00 76.94 290 ALA A O 1
ATOM 2261 N N . PRO A 1 291 ? -0.496 -10.358 10.301 1.00 67.50 291 PRO A N 1
ATOM 2262 C CA . PRO A 1 291 ? 0.033 -11.122 11.433 1.00 67.50 291 PRO A CA 1
ATOM 2263 C C . PRO A 1 291 ? 0.178 -10.299 12.727 1.00 67.50 291 PRO A C 1
ATOM 2265 O O . PRO A 1 291 ? 0.627 -10.850 13.736 1.00 67.50 291 PRO A O 1
ATOM 2268 N N . ASP A 1 292 ? -0.166 -9.002 12.718 1.00 68.38 292 ASP A N 1
ATOM 2269 C CA . ASP A 1 292 ? -0.166 -8.148 13.911 1.00 68.38 292 ASP A CA 1
ATOM 2270 C C . ASP A 1 292 ? -1.301 -8.547 14.864 1.00 68.38 292 ASP A C 1
ATOM 2272 O O . ASP A 1 292 ? -2.482 -8.307 14.619 1.00 68.38 292 ASP A O 1
ATOM 2276 N N . ILE A 1 293 ? -0.910 -9.158 15.976 1.00 54.53 293 ILE A N 1
ATOM 2277 C CA . ILE A 1 293 ? -1.795 -9.638 17.041 1.00 54.53 293 ILE A CA 1
ATOM 2278 C C . ILE A 1 293 ? -2.006 -8.607 18.156 1.00 54.53 293 ILE A C 1
ATOM 2280 O O . ILE A 1 293 ? -2.761 -8.869 19.087 1.00 54.53 293 ILE A O 1
ATOM 2284 N N . LEU A 1 294 ? -1.321 -7.459 18.094 1.00 49.25 294 LEU A N 1
ATOM 2285 C CA . LEU A 1 294 ? -1.409 -6.384 19.090 1.00 49.25 294 LEU A CA 1
ATOM 2286 C C . LEU A 1 294 ? -2.292 -5.227 18.626 1.00 49.25 294 LEU A C 1
ATOM 2288 O O . LEU A 1 294 ? -2.364 -4.187 19.283 1.00 49.25 294 LEU A O 1
ATOM 2292 N N . ALA A 1 295 ? -2.933 -5.370 17.473 1.00 64.81 295 ALA A N 1
ATOM 2293 C CA . ALA A 1 295 ? -3.797 -4.336 16.970 1.00 64.81 295 ALA A CA 1
ATOM 2294 C C . ALA A 1 295 ? -5.067 -4.191 17.837 1.00 64.81 295 ALA A C 1
ATOM 2296 O O . ALA A 1 295 ? -5.603 -5.206 18.285 1.00 64.81 295 ALA A O 1
ATOM 2297 N N . PRO A 1 296 ? -5.596 -2.963 18.037 1.00 57.75 296 PRO A N 1
ATOM 2298 C CA . PRO A 1 296 ? -6.726 -2.702 18.946 1.00 57.75 296 PRO A CA 1
ATOM 2299 C C . PRO A 1 296 ? -8.002 -3.506 18.650 1.00 57.75 296 PRO A C 1
ATOM 2301 O O . PRO A 1 296 ? -8.889 -3.602 19.495 1.00 57.75 296 PRO A O 1
ATOM 2304 N N . TRP A 1 297 ? -8.101 -4.052 17.436 1.00 60.91 297 TRP A N 1
ATOM 2305 C CA . TRP A 1 297 ? -9.236 -4.822 16.941 1.00 60.91 297 TRP A CA 1
ATOM 2306 C C . TRP A 1 297 ? -9.120 -6.340 17.123 1.00 60.91 297 TRP A C 1
ATOM 2308 O O . TRP A 1 297 ? -10.061 -7.054 16.789 1.00 60.91 297 TRP A O 1
ATOM 2318 N N . VAL A 1 298 ? -7.977 -6.865 17.576 1.00 59.50 298 VAL A N 1
ATOM 2319 C CA . VAL A 1 298 ? -7.769 -8.314 17.739 1.00 59.50 298 VAL A CA 1
ATOM 2320 C C . VAL A 1 298 ? -8.270 -8.738 19.119 1.00 59.50 298 VAL A C 1
ATOM 2322 O O . VAL A 1 298 ? -7.676 -8.303 20.102 1.00 59.50 298 VAL A O 1
ATOM 2325 N N . PRO A 1 299 ? -9.304 -9.596 19.250 1.00 57.56 299 PRO A N 1
ATOM 2326 C CA . PRO A 1 299 ? -9.795 -10.037 20.557 1.00 57.56 299 PRO A CA 1
ATOM 2327 C C . PRO A 1 299 ? -8.696 -10.715 21.401 1.00 57.56 299 PRO A C 1
ATOM 2329 O O . PRO A 1 299 ? -7.873 -11.462 20.869 1.00 57.56 299 PRO A O 1
ATOM 2332 N N . VAL A 1 300 ? -8.697 -10.500 22.727 1.00 57.50 300 VAL A N 1
ATOM 2333 C CA . VAL A 1 300 ? -7.659 -10.991 23.666 1.00 57.50 300 VAL A CA 1
ATOM 2334 C C . VAL A 1 300 ? -7.491 -12.510 23.570 1.00 57.50 300 VAL A C 1
ATOM 2336 O O . VAL A 1 300 ? -6.402 -13.051 23.753 1.00 57.50 300 VAL A O 1
ATOM 2339 N N . GLU A 1 301 ? -8.574 -13.212 23.240 1.00 53.19 301 GLU A N 1
ATOM 2340 C CA . GLU A 1 301 ? -8.594 -14.659 23.052 1.00 53.19 301 GLU A CA 1
ATOM 2341 C C . GLU A 1 301 ? -7.703 -15.130 21.896 1.00 53.19 301 GLU A C 1
ATOM 2343 O O . GLU A 1 301 ? -7.071 -16.182 22.015 1.00 53.19 301 GLU A O 1
ATOM 2348 N N . TYR A 1 302 ? -7.608 -14.338 20.824 1.00 50.25 302 TYR A N 1
ATOM 2349 C CA . TYR A 1 302 ? -6.745 -14.598 19.668 1.00 50.25 302 TYR A CA 1
ATOM 2350 C C . TYR A 1 302 ? -5.325 -14.054 19.863 1.00 50.25 302 TYR A C 1
ATOM 2352 O O . TYR A 1 302 ? -4.391 -14.546 19.235 1.00 50.25 302 TYR A O 1
ATOM 2360 N N . ALA A 1 303 ? -5.137 -13.106 20.785 1.00 51.09 303 ALA A N 1
ATOM 2361 C CA . ALA A 1 303 ? -3.827 -12.607 21.201 1.00 51.09 303 ALA A CA 1
ATOM 2362 C C . ALA A 1 303 ? -3.094 -13.549 22.186 1.00 51.09 303 ALA A C 1
ATOM 2364 O O . ALA A 1 303 ? -2.028 -13.200 22.705 1.00 51.09 303 ALA A O 1
ATOM 2365 N N . LYS A 1 304 ? -3.640 -14.745 22.470 1.00 43.91 304 LYS A N 1
ATOM 2366 C CA . LYS A 1 304 ? -3.034 -15.698 23.411 1.00 43.91 304 LYS A CA 1
ATOM 2367 C C . LYS A 1 304 ? -1.623 -16.100 22.948 1.00 43.91 304 LYS A C 1
ATOM 2369 O O . LYS A 1 304 ? -1.461 -16.605 21.836 1.00 43.91 304 LYS A O 1
ATOM 2374 N N . PRO A 1 305 ? -0.592 -15.927 23.796 1.00 47.28 305 PRO A N 1
ATOM 2375 C CA . PRO A 1 305 ? 0.778 -16.253 23.431 1.00 47.28 305 PRO A CA 1
ATOM 2376 C C . PRO A 1 305 ? 0.921 -17.751 23.164 1.00 47.28 305 PRO A C 1
ATOM 2378 O O . PRO A 1 305 ? 0.483 -18.586 23.959 1.00 47.28 305 PRO A O 1
ATOM 2381 N N . SER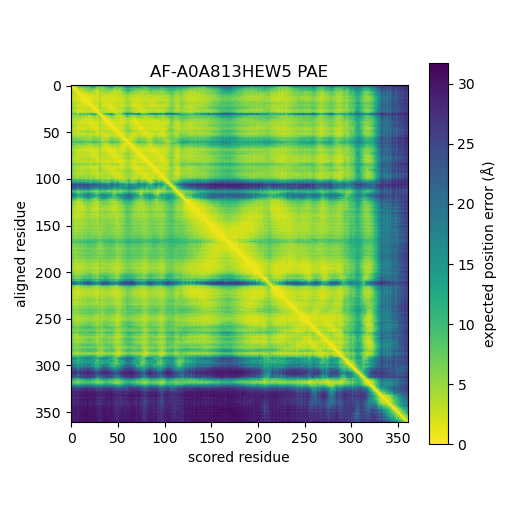 A 1 306 ? 1.595 -18.114 22.070 1.00 39.69 306 SER A N 1
ATOM 2382 C CA . SER A 1 306 ? 2.103 -19.481 21.947 1.00 39.69 306 SER A CA 1
ATOM 2383 C C . SER A 1 306 ? 3.167 -19.689 23.038 1.00 39.69 306 SER A C 1
ATOM 2385 O O . SER A 1 306 ? 4.019 -18.823 23.230 1.00 39.69 306 SER A O 1
ATOM 2387 N N . LYS A 1 307 ? 3.166 -20.826 23.753 1.00 41.34 307 LYS A N 1
ATOM 2388 C CA . LYS A 1 307 ? 4.167 -21.122 24.808 1.00 41.34 307 LYS A CA 1
ATOM 2389 C C . LYS A 1 307 ? 5.627 -21.099 24.315 1.00 41.34 307 LYS A C 1
ATOM 2391 O O . LYS A 1 307 ? 6.535 -20.976 25.122 1.00 41.34 307 LYS A O 1
ATOM 2396 N N . ALA A 1 308 ? 5.872 -21.161 23.001 1.00 42.69 308 ALA A N 1
ATOM 2397 C CA . ALA A 1 308 ? 7.211 -20.973 22.430 1.00 42.69 308 ALA A CA 1
ATOM 2398 C C . ALA A 1 308 ? 7.705 -19.508 22.489 1.00 42.69 308 ALA A C 1
ATOM 2400 O O . ALA A 1 308 ? 8.880 -19.250 22.235 1.00 42.69 308 ALA A O 1
ATOM 2401 N N . SER A 1 309 ? 6.824 -18.561 22.836 1.00 41.31 309 SER A N 1
ATOM 2402 C CA . SER A 1 309 ? 7.112 -17.146 23.073 1.00 41.31 309 SER A CA 1
ATOM 2403 C C . SER A 1 309 ? 6.690 -16.733 24.491 1.00 41.31 309 SER A C 1
ATOM 2405 O O . SER A 1 309 ? 5.919 -15.786 24.667 1.00 41.31 309 SER A O 1
ATOM 2407 N N . GLU A 1 310 ? 7.199 -17.421 25.519 1.00 39.53 310 GLU A N 1
ATOM 2408 C CA . GLU A 1 310 ? 7.118 -16.930 26.911 1.00 39.53 310 GLU A CA 1
ATOM 2409 C C . GLU A 1 310 ? 7.699 -15.510 27.063 1.00 39.53 310 GLU A C 1
ATOM 2411 O O . GLU A 1 310 ? 7.356 -14.802 28.004 1.00 39.53 310 GLU A O 1
ATOM 2416 N N . ASP A 1 311 ? 8.470 -15.033 26.077 1.00 44.06 311 ASP A N 1
ATOM 2417 C CA . ASP A 1 311 ? 8.973 -13.663 26.009 1.00 44.06 311 ASP A CA 1
ATOM 2418 C C . ASP A 1 311 ? 8.215 -12.776 24.990 1.00 44.06 311 ASP A C 1
ATOM 2420 O O . ASP A 1 311 ? 8.776 -12.170 24.072 1.00 44.06 311 ASP A O 1
ATOM 2424 N N . LYS A 1 312 ? 6.902 -12.651 25.233 1.00 50.22 312 LYS A N 1
ATOM 2425 C CA . LYS A 1 312 ? 5.943 -11.685 24.649 1.00 50.22 312 LYS A CA 1
ATOM 2426 C C . LYS A 1 312 ? 5.530 -11.966 23.191 1.00 50.22 312 LYS A C 1
ATOM 2428 O O . LYS A 1 312 ? 6.392 -12.003 22.314 1.00 50.22 312 LYS A O 1
ATOM 2433 N N . PRO A 1 313 ? 4.222 -12.084 22.896 1.00 51.66 313 PRO A N 1
ATOM 2434 C CA . PRO A 1 313 ? 3.724 -12.350 21.548 1.00 51.66 313 PRO A CA 1
ATOM 2435 C C . PRO A 1 313 ? 3.787 -11.059 20.703 1.00 51.66 313 PRO A C 1
ATOM 2437 O O . PRO A 1 313 ? 3.551 -9.972 21.231 1.00 51.66 313 PRO A O 1
ATOM 2440 N N . ARG A 1 314 ? 4.208 -11.135 19.426 1.00 61.06 314 ARG A N 1
ATOM 2441 C CA . ARG A 1 314 ? 4.510 -9.927 18.613 1.00 61.06 314 ARG A CA 1
ATOM 2442 C C . ARG A 1 314 ? 3.992 -9.972 17.184 1.00 61.06 314 ARG A C 1
ATOM 2444 O O . ARG A 1 314 ? 3.327 -9.038 16.768 1.00 61.06 314 ARG A O 1
ATOM 2451 N N . PHE A 1 315 ? 4.262 -11.057 16.472 1.00 62.16 315 PHE A N 1
ATOM 2452 C CA . PHE A 1 315 ? 3.681 -11.360 15.169 1.00 62.16 315 PHE A CA 1
ATOM 2453 C C . PHE A 1 315 ? 3.419 -12.860 15.129 1.00 62.16 315 PHE A C 1
ATOM 2455 O O . PHE A 1 315 ? 4.267 -13.639 15.576 1.00 62.16 315 PHE A O 1
ATOM 2462 N N . ALA A 1 316 ? 2.244 -13.263 14.656 1.00 62.03 316 ALA A N 1
ATOM 2463 C CA . ALA A 1 316 ? 1.945 -14.677 14.481 1.00 62.03 316 ALA A CA 1
ATOM 2464 C C . ALA A 1 316 ? 2.636 -15.193 13.213 1.00 62.03 316 ALA A C 1
ATOM 2466 O O . ALA A 1 316 ? 2.511 -14.590 12.147 1.00 62.03 316 ALA A O 1
ATOM 2467 N N . ASP A 1 317 ? 3.350 -16.317 13.319 1.00 69.38 317 ASP A N 1
ATOM 2468 C CA . ASP A 1 317 ? 3.801 -17.030 12.125 1.00 69.38 317 ASP A CA 1
ATOM 2469 C C . ASP A 1 317 ? 2.562 -17.595 11.410 1.00 69.38 317 ASP A C 1
ATOM 2471 O O . ASP A 1 317 ? 1.814 -18.398 11.974 1.00 69.38 317 ASP A O 1
ATOM 2475 N N . ILE A 1 318 ? 2.348 -17.183 10.162 1.00 78.81 318 ILE A N 1
ATOM 2476 C CA . ILE A 1 318 ? 1.275 -17.701 9.311 1.00 78.81 318 ILE A CA 1
ATOM 2477 C C . ILE A 1 318 ? 1.879 -18.798 8.442 1.00 78.81 318 ILE A C 1
ATOM 2479 O O . ILE A 1 318 ? 2.703 -18.532 7.566 1.00 78.81 318 ILE A O 1
ATOM 2483 N N . ILE A 1 319 ? 1.473 -20.043 8.689 1.00 81.19 319 ILE A N 1
ATOM 2484 C CA . ILE A 1 319 ? 1.918 -21.203 7.916 1.00 81.19 319 ILE A CA 1
ATOM 2485 C C . ILE A 1 319 ? 0.740 -21.726 7.109 1.00 81.19 319 ILE A C 1
ATOM 2487 O O . ILE A 1 319 ? -0.248 -22.211 7.658 1.00 81.19 319 ILE A O 1
ATOM 2491 N N . LEU A 1 320 ? 0.867 -21.645 5.791 1.00 81.62 320 LEU A N 1
ATOM 2492 C CA . LEU A 1 320 ? -0.139 -22.102 4.851 1.00 81.62 320 LEU A CA 1
ATOM 2493 C C . LEU A 1 320 ? 0.340 -23.369 4.178 1.00 81.62 320 LEU A C 1
ATOM 2495 O O . LEU A 1 320 ? 1.395 -23.406 3.547 1.00 81.62 320 LEU A O 1
ATOM 2499 N N . HIS A 1 321 ? -0.465 -24.410 4.298 1.00 79.38 321 HIS A N 1
ATOM 2500 C CA . HIS A 1 321 ? -0.273 -25.642 3.560 1.00 79.38 321 HIS A CA 1
ATOM 2501 C C . HIS A 1 321 ? -1.232 -25.685 2.379 1.00 79.38 321 HIS A C 1
ATOM 2503 O O . HIS A 1 321 ? -2.283 -25.042 2.392 1.00 79.38 321 HIS A O 1
ATOM 2509 N N . ARG A 1 322 ? -0.873 -26.485 1.374 1.00 72.94 322 ARG A N 1
ATOM 2510 C CA . ARG A 1 322 ? -1.747 -26.781 0.244 1.00 72.94 322 ARG A CA 1
ATOM 2511 C C . ARG A 1 322 ? -3.130 -27.188 0.754 1.00 72.94 322 ARG A C 1
ATOM 2513 O O . ARG A 1 322 ? -3.231 -28.065 1.617 1.00 72.94 322 ARG A O 1
ATOM 2520 N N . ALA A 1 323 ? -4.177 -26.584 0.197 1.00 65.75 323 ALA A N 1
ATOM 2521 C CA . ALA A 1 323 ? -5.541 -27.020 0.455 1.00 65.75 323 ALA A CA 1
ATOM 2522 C C . ALA A 1 323 ? -5.672 -28.502 0.072 1.00 65.75 323 ALA A C 1
ATOM 2524 O O . ALA A 1 323 ? -5.290 -28.900 -1.031 1.00 65.75 323 ALA A O 1
ATOM 2525 N N . ALA A 1 324 ? -6.173 -29.329 0.989 1.00 57.81 324 ALA A N 1
ATOM 2526 C CA . ALA A 1 324 ? -6.451 -30.723 0.681 1.00 57.81 324 ALA A CA 1
ATOM 2527 C C . ALA A 1 324 ? -7.551 -30.764 -0.389 1.00 57.81 324 ALA A C 1
ATOM 2529 O O . ALA A 1 324 ? -8.682 -30.354 -0.125 1.00 57.81 324 ALA A O 1
ATOM 2530 N N . ASN A 1 325 ? -7.238 -31.235 -1.599 1.00 55.47 325 ASN A N 1
ATOM 2531 C CA . ASN A 1 325 ? -8.277 -31.420 -2.605 1.00 55.47 325 ASN A CA 1
ATOM 2532 C C . ASN A 1 325 ? -9.209 -32.549 -2.149 1.00 55.47 325 ASN A C 1
ATOM 2534 O O . ASN A 1 325 ? -8.741 -33.592 -1.698 1.00 55.47 325 ASN A O 1
ATOM 2538 N N . MET A 1 326 ? -10.522 -32.418 -2.377 1.00 47.06 326 MET A N 1
ATOM 2539 C CA . MET A 1 326 ? -11.483 -33.520 -2.164 1.00 47.06 326 MET A CA 1
ATOM 2540 C C . MET A 1 326 ? -11.145 -34.794 -2.969 1.00 47.06 326 MET A C 1
ATOM 2542 O O . MET A 1 326 ? -11.669 -35.863 -2.669 1.00 47.06 326 MET A O 1
ATOM 2546 N N . ARG A 1 327 ? -10.288 -34.683 -3.996 1.00 46.66 327 ARG A N 1
ATOM 2547 C CA . ARG A 1 327 ? -9.806 -35.787 -4.843 1.00 46.66 327 ARG A CA 1
ATOM 2548 C C . ARG A 1 327 ? -8.419 -36.308 -4.475 1.00 46.66 327 ARG A C 1
ATOM 2550 O O . ARG A 1 327 ? -8.012 -37.325 -5.032 1.00 46.66 327 ARG A O 1
ATOM 2557 N N . ASP A 1 328 ? -7.686 -35.632 -3.591 1.00 51.69 328 ASP A N 1
ATOM 2558 C CA . ASP A 1 328 ? -6.447 -36.215 -3.090 1.00 51.69 328 ASP A CA 1
ATOM 2559 C C . ASP A 1 328 ? -6.844 -37.437 -2.247 1.00 51.69 328 ASP A C 1
ATOM 2561 O O . ASP A 1 328 ? -7.750 -37.321 -1.411 1.00 51.69 328 ASP A O 1
ATOM 2565 N N . PRO A 1 329 ? -6.234 -38.622 -2.457 1.00 48.28 329 PRO A N 1
ATOM 2566 C CA . PRO A 1 329 ? -6.495 -39.756 -1.588 1.00 48.28 329 PRO A CA 1
ATOM 2567 C C . PRO A 1 329 ? -6.235 -39.279 -0.166 1.00 48.28 329 PRO A C 1
ATOM 2569 O O . PRO A 1 329 ? -5.141 -38.777 0.116 1.00 48.28 329 PRO A O 1
ATOM 2572 N N . GLN A 1 330 ? -7.260 -39.369 0.695 1.00 48.31 330 GLN A N 1
ATOM 2573 C CA . GLN A 1 330 ? -7.141 -38.965 2.091 1.00 48.31 330 GLN A CA 1
ATOM 2574 C C . GLN A 1 330 ? -5.810 -39.506 2.602 1.00 48.31 330 GLN A C 1
ATOM 2576 O O . GLN A 1 330 ? -5.560 -40.705 2.421 1.00 48.31 330 GLN A O 1
ATOM 2581 N N . PRO A 1 331 ? -4.924 -38.648 3.145 1.00 45.66 331 PRO A N 1
ATOM 2582 C CA . PRO A 1 331 ? -3.602 -39.091 3.530 1.00 45.66 331 PRO A CA 1
ATOM 2583 C C . PRO A 1 331 ? -3.785 -40.321 4.407 1.00 45.66 331 PRO A C 1
ATOM 2585 O O . PRO A 1 331 ? -4.532 -40.271 5.390 1.00 45.66 331 PRO A O 1
ATOM 2588 N N . SER A 1 332 ? -3.170 -41.438 3.996 1.00 53.81 332 SER A N 1
ATOM 2589 C CA . SER A 1 332 ? -3.244 -42.689 4.748 1.00 53.81 332 SER A CA 1
ATOM 2590 C C . SER A 1 332 ? -2.928 -42.395 6.210 1.00 53.81 332 SER A C 1
ATOM 2592 O O . SER A 1 332 ? -2.239 -41.421 6.520 1.00 53.81 332 SER A O 1
ATOM 2594 N N . GLU A 1 333 ? -3.394 -43.213 7.145 1.00 47.09 333 GLU A N 1
ATOM 2595 C CA . GLU A 1 333 ? -3.142 -42.970 8.570 1.00 47.09 333 GLU A CA 1
ATOM 2596 C C . GLU A 1 333 ? -1.637 -42.740 8.868 1.00 47.09 333 GLU A C 1
ATOM 2598 O O . GLU A 1 333 ? -1.270 -41.947 9.734 1.00 47.09 333 GLU A O 1
ATOM 2603 N N . ARG A 1 334 ? -0.754 -43.347 8.056 1.00 44.69 334 ARG A N 1
ATOM 2604 C CA . ARG A 1 334 ? 0.694 -43.086 8.004 1.00 44.69 334 ARG A CA 1
ATOM 2605 C C . ARG A 1 334 ? 1.071 -41.695 7.479 1.00 44.69 334 ARG A C 1
ATOM 2607 O O . ARG A 1 334 ? 1.951 -41.076 8.065 1.00 44.69 334 ARG A O 1
ATOM 2614 N N . GLY A 1 335 ? 0.436 -41.204 6.417 1.00 47.53 335 GLY A N 1
ATOM 2615 C CA . GLY A 1 335 ? 0.607 -39.852 5.868 1.00 47.53 335 GLY A CA 1
ATOM 2616 C C . GLY A 1 335 ? 0.091 -38.748 6.796 1.00 47.53 335 GLY A C 1
ATOM 2617 O O . GLY A 1 335 ? 0.781 -37.751 6.990 1.00 47.53 335 GLY A O 1
ATOM 2618 N N . ARG A 1 336 ? -1.048 -38.960 7.473 1.00 53.22 336 ARG A N 1
ATOM 2619 C CA . ARG A 1 336 ? -1.530 -38.069 8.549 1.00 53.22 336 ARG A CA 1
ATOM 2620 C C . ARG A 1 336 ? -0.549 -38.020 9.709 1.00 53.22 336 ARG A C 1
ATOM 2622 O O . ARG A 1 336 ? -0.153 -36.936 10.124 1.00 53.22 336 ARG A O 1
ATOM 2629 N N . LYS A 1 337 ? -0.079 -39.186 10.165 1.00 50.19 337 LYS A N 1
ATOM 2630 C CA . LYS A 1 337 ? 0.964 -39.289 11.195 1.00 50.19 337 LYS A CA 1
ATOM 2631 C C . LYS A 1 337 ? 2.307 -38.724 10.726 1.00 50.19 337 LYS A C 1
ATOM 2633 O O . LYS A 1 337 ? 3.085 -38.318 11.575 1.00 50.19 337 LYS A O 1
ATOM 2638 N N . ALA A 1 338 ? 2.602 -38.676 9.424 1.00 50.09 338 ALA A N 1
ATOM 2639 C CA . ALA A 1 338 ? 3.820 -38.076 8.871 1.00 50.09 338 ALA A CA 1
ATOM 2640 C C . ALA A 1 338 ? 3.737 -36.544 8.780 1.00 50.09 338 ALA A C 1
ATOM 2642 O O . ALA A 1 338 ? 4.709 -35.886 9.132 1.00 50.09 338 ALA A O 1
ATOM 2643 N N . LEU A 1 339 ? 2.583 -35.988 8.397 1.00 47.47 339 LEU A N 1
ATOM 2644 C CA . LEU A 1 339 ? 2.303 -34.547 8.415 1.00 47.47 339 LEU A CA 1
ATOM 2645 C C . LEU A 1 339 ? 2.242 -34.014 9.849 1.00 47.47 339 LEU A C 1
ATOM 2647 O O . LEU A 1 339 ? 2.911 -33.028 10.147 1.00 47.47 339 LEU A O 1
ATOM 2651 N N . GLN A 1 340 ? 1.562 -34.731 10.756 1.00 45.31 340 GLN A N 1
ATOM 2652 C CA . GLN A 1 340 ? 1.649 -34.488 12.201 1.00 45.31 340 GLN A CA 1
ATOM 2653 C C . GLN A 1 340 ? 3.079 -34.662 12.703 1.00 45.31 340 GLN A C 1
ATOM 2655 O O . GLN A 1 340 ? 3.542 -33.855 13.489 1.00 45.31 340 GLN A O 1
ATOM 2660 N N . LYS A 1 341 ? 3.834 -35.668 12.243 1.00 43.88 341 LYS A N 1
ATOM 2661 C CA . LYS A 1 341 ? 5.252 -35.799 12.608 1.00 43.88 341 LYS A CA 1
ATOM 2662 C C . LYS A 1 341 ? 6.126 -34.706 12.013 1.00 43.88 341 LYS A C 1
ATOM 2664 O O . LYS A 1 341 ? 7.148 -34.456 12.615 1.00 43.88 341 LYS A O 1
ATOM 2669 N N . GLN A 1 342 ? 5.799 -34.061 10.897 1.00 42.59 342 GLN A N 1
ATOM 2670 C CA . GLN A 1 342 ? 6.557 -32.908 10.394 1.00 42.59 342 GLN A CA 1
ATOM 2671 C C . GLN A 1 342 ? 6.262 -31.649 11.211 1.00 42.59 342 GLN A C 1
ATOM 2673 O O . GLN A 1 342 ? 7.194 -30.920 11.527 1.00 42.59 342 GLN A O 1
ATOM 2678 N N . THR A 1 343 ? 5.014 -31.456 11.646 1.00 40.66 343 THR A N 1
ATOM 2679 C CA . THR A 1 343 ? 4.661 -30.422 12.637 1.00 40.66 343 THR A CA 1
ATOM 2680 C C . THR A 1 343 ? 5.270 -30.720 14.015 1.00 40.66 343 THR A C 1
ATOM 2682 O O . THR A 1 343 ? 5.718 -29.804 14.687 1.00 40.66 343 THR A O 1
ATOM 2685 N N . VAL A 1 344 ? 5.369 -31.997 14.413 1.00 38.22 344 VAL A N 1
ATOM 2686 C CA . VAL A 1 344 ? 5.891 -32.457 15.720 1.00 38.22 344 VAL A CA 1
ATOM 2687 C C . VAL A 1 344 ? 7.422 -32.643 15.750 1.00 38.22 344 VAL A C 1
ATOM 2689 O O . VAL A 1 344 ? 8.021 -32.590 16.822 1.00 38.22 344 VAL A O 1
ATOM 2692 N N . ARG A 1 345 ? 8.081 -32.879 14.603 1.00 31.86 345 ARG A N 1
ATOM 2693 C CA . ARG A 1 345 ? 9.551 -33.024 14.475 1.00 31.86 345 ARG A CA 1
ATOM 2694 C C . ARG A 1 345 ? 10.276 -31.695 14.347 1.00 31.86 345 ARG A C 1
ATOM 2696 O O . ARG A 1 345 ? 11.504 -31.714 14.373 1.00 31.86 345 ARG A O 1
ATOM 2703 N N . ASP A 1 346 ? 9.566 -30.572 14.257 1.00 36.97 346 ASP A N 1
ATOM 2704 C CA . ASP A 1 346 ? 10.170 -29.322 14.700 1.00 36.97 346 ASP A CA 1
ATOM 2705 C C . ASP A 1 346 ? 10.559 -29.533 16.176 1.00 36.97 346 ASP A C 1
ATOM 2707 O O . ASP A 1 346 ? 9.673 -29.815 16.994 1.00 36.97 346 ASP A O 1
ATOM 2711 N N . PRO A 1 347 ? 11.854 -29.463 16.550 1.00 36.62 347 PRO A N 1
ATOM 2712 C CA . PRO A 1 347 ? 12.304 -29.714 17.921 1.00 36.62 347 PRO A CA 1
ATOM 2713 C C . PRO A 1 347 ? 11.564 -28.865 18.970 1.00 36.62 347 PRO A C 1
ATOM 2715 O O . PRO A 1 347 ? 11.591 -29.184 20.156 1.00 36.62 347 PRO A O 1
ATOM 2718 N N . ARG A 1 348 ? 10.875 -27.803 18.531 1.00 39.97 348 ARG A N 1
ATOM 2719 C CA . ARG A 1 348 ? 10.092 -26.877 19.352 1.00 39.97 348 ARG A CA 1
ATOM 2720 C C . ARG A 1 348 ? 8.643 -27.297 19.620 1.00 39.97 348 ARG A C 1
ATOM 2722 O O . ARG A 1 348 ? 8.084 -26.866 20.622 1.00 39.97 348 ARG A O 1
ATOM 2729 N N . TYR A 1 349 ? 8.034 -28.156 18.801 1.00 36.62 349 TYR A N 1
ATOM 2730 C CA . TYR A 1 349 ? 6.644 -28.596 19.011 1.00 36.62 349 TYR A CA 1
ATOM 2731 C C . TYR A 1 349 ? 6.541 -29.687 20.092 1.00 36.62 349 TYR A C 1
ATOM 2733 O O . TYR A 1 349 ? 5.572 -29.760 20.849 1.00 36.62 349 TYR A O 1
ATOM 2741 N N . ASN A 1 350 ? 7.574 -30.524 20.215 1.00 36.59 350 ASN A N 1
ATOM 2742 C CA . ASN A 1 350 ? 7.548 -31.709 21.075 1.00 36.59 350 ASN A CA 1
ATOM 2743 C C . ASN A 1 350 ? 7.758 -31.409 22.575 1.00 36.59 350 ASN A C 1
ATOM 2745 O O . ASN A 1 350 ? 7.299 -32.176 23.423 1.00 36.59 350 ASN A O 1
ATOM 2749 N N . ASN A 1 351 ? 8.398 -30.285 22.921 1.00 39.97 351 ASN A N 1
ATOM 2750 C CA . ASN A 1 351 ? 8.556 -29.877 24.324 1.00 39.97 351 ASN A CA 1
ATOM 2751 C C . ASN A 1 351 ? 7.244 -29.356 24.939 1.00 39.97 351 ASN A C 1
ATOM 2753 O O . ASN A 1 351 ? 6.997 -29.594 26.119 1.00 39.97 351 ASN A O 1
ATOM 2757 N N . ASN A 1 352 ? 6.355 -28.756 24.139 1.00 39.06 352 ASN A N 1
ATOM 2758 C CA . ASN A 1 352 ? 5.089 -28.201 24.633 1.00 39.06 352 ASN A CA 1
ATOM 2759 C C . ASN A 1 352 ? 4.052 -29.278 25.006 1.00 39.06 352 ASN A C 1
ATOM 2761 O O . ASN A 1 352 ? 3.279 -29.081 25.942 1.00 39.06 352 ASN A O 1
ATOM 2765 N N . ASN A 1 353 ? 4.056 -30.435 24.330 1.00 35.00 353 ASN A N 1
ATOM 2766 C CA . ASN A 1 353 ? 3.090 -31.509 24.602 1.00 35.00 353 ASN A CA 1
ATOM 2767 C C . ASN A 1 353 ? 3.464 -32.397 25.798 1.00 35.00 353 ASN A C 1
ATOM 2769 O O . ASN A 1 353 ? 2.572 -32.893 26.484 1.00 35.00 353 ASN A O 1
ATOM 2773 N N . LYS A 1 354 ? 4.757 -32.581 26.107 1.00 35.72 354 LYS A N 1
ATOM 2774 C CA . LYS A 1 354 ? 5.163 -33.371 27.286 1.00 35.72 354 LYS A CA 1
ATOM 2775 C C . LYS A 1 354 ? 4.814 -32.689 28.613 1.00 35.72 354 LYS A C 1
ATOM 2777 O O . LYS A 1 354 ? 4.520 -33.385 29.576 1.00 35.72 354 LYS A O 1
ATOM 2782 N N . GLN A 1 355 ? 4.787 -31.357 28.661 1.00 38.25 355 GLN A N 1
ATOM 2783 C CA . GLN A 1 355 ? 4.353 -30.620 29.855 1.00 38.25 355 GLN A CA 1
ATOM 2784 C C . GLN A 1 355 ? 2.827 -30.517 29.997 1.00 38.25 355 GLN A C 1
ATOM 2786 O O . GLN A 1 355 ? 2.345 -30.309 31.104 1.00 38.25 355 GLN A O 1
ATOM 2791 N N . TYR A 1 356 ? 2.056 -30.687 28.917 1.00 34.25 356 TYR A N 1
ATOM 2792 C CA . TYR A 1 356 ? 0.590 -30.612 28.971 1.00 34.25 356 TYR A CA 1
ATOM 2793 C C . TYR A 1 356 ? -0.046 -31.844 29.638 1.00 34.25 356 TYR A C 1
ATOM 2795 O O . TYR A 1 356 ? -1.031 -31.709 30.356 1.00 34.25 356 TYR A O 1
ATOM 2803 N N . ASN A 1 357 ? 0.543 -33.032 29.462 1.00 34.62 357 ASN A N 1
ATOM 2804 C CA . ASN A 1 357 ? 0.015 -34.270 30.049 1.00 34.62 357 ASN A CA 1
ATOM 2805 C C . ASN A 1 357 ? 0.400 -34.492 31.520 1.00 34.62 357 ASN A C 1
ATOM 2807 O O . ASN A 1 357 ? -0.252 -35.288 32.184 1.00 34.62 357 ASN A O 1
ATOM 2811 N N . ASN A 1 358 ? 1.411 -33.794 32.046 1.00 37.34 358 ASN A N 1
ATOM 2812 C CA . ASN A 1 358 ? 1.824 -33.952 33.447 1.00 37.34 358 ASN A CA 1
ATOM 2813 C C . ASN A 1 358 ? 1.057 -33.054 34.434 1.00 37.34 358 ASN A C 1
ATOM 2815 O O . ASN A 1 358 ? 1.239 -33.217 35.632 1.00 37.34 358 ASN A O 1
ATOM 2819 N N . ASN A 1 359 ? 0.198 -32.145 33.958 1.00 38.62 359 ASN A N 1
ATOM 2820 C CA . ASN A 1 359 ? -0.603 -31.263 34.822 1.00 38.62 359 ASN A CA 1
ATOM 2821 C C . ASN A 1 359 ? -2.077 -31.691 34.950 1.00 38.62 359 ASN A C 1
ATOM 2823 O O . ASN A 1 359 ? -2.848 -30.986 35.591 1.00 38.62 359 ASN A O 1
ATOM 2827 N N . ASN A 1 360 ? -2.461 -32.824 34.352 1.00 36.47 360 ASN A N 1
ATOM 2828 C CA . ASN A 1 360 ? -3.822 -33.369 34.405 1.00 36.47 360 ASN A CA 1
ATOM 2829 C C . ASN A 1 360 ? -3.899 -34.760 35.065 1.00 36.47 360 ASN A C 1
ATOM 2831 O O . ASN A 1 360 ? -4.866 -35.478 34.831 1.00 36.47 360 ASN A O 1
ATOM 2835 N N . ASN A 1 361 ? -2.913 -35.125 35.891 1.00 34.19 361 ASN A N 1
ATOM 2836 C CA . ASN A 1 361 ? -2.997 -36.278 36.792 1.00 34.19 361 ASN A CA 1
ATOM 2837 C C . ASN A 1 361 ? -2.703 -35.862 38.227 1.00 34.19 361 ASN A C 1
ATOM 2839 O O . ASN A 1 361 ? -1.641 -35.231 38.431 1.00 34.19 361 ASN A O 1
#

Mean predicted aligned error: 10.67 Å

Secondary structure (DSSP, 8-state):
--HHHHTTSHHHHHHHHHTT-EE-TT-EE-SEEES-GGGEEE-TT-EE-TTEEE--EEEETTEEEE--EEE-TT-EE-TT-EE-TT-EEPTTEEEPTT-EE--TT--SS---EEEPPPPSS-HHHHHHHHHHIIIIIHHHHHHHHHHHHHHHHHHHHHHHHHHHHHS-HHHHHHHHHHHHHHHHHHHHHHHHHHHHHHHIIIII--TTT---SS-HHHHHHHHHHHHHHSSHHHHHHHHHTTTSHHHHHHHHHTT-EE-SS-B-S-EE-S-GGGEEE-TT-B--TTEEP--BSSSTTS-TTTTPPPGGGSS---B--EEEPPP--TTS----HHHHHHHHHHHH-STTHHHHHHHHGGG--

Radius of gyration: 23.99 Å; Cα contacts (8 Å, |Δi|>4): 611; chains: 1; bounding box: 60×63×74 Å

Organism: Polarella glacialis (NCBI:txid89957)

InterPro domains:
  IPR011004 Trimeric LpxA-like superfamily [SSF51161] (16-104)

Solvent-accessible surface area (backbone atoms only — not comparable to full-atom values): 19324 Å² total; per-residue (Å²): 130,66,60,54,77,34,37,62,31,66,64,39,58,52,51,41,41,74,60,46,19,46,67,38,61,76,44,39,48,38,44,53,51,70,84,54,44,58,37,35,36,37,29,35,47,22,36,37,31,42,60,20,36,48,36,28,59,48,78,55,97,93,38,80,46,77,30,50,31,38,38,25,39,46,14,31,36,18,39,48,16,35,38,30,32,45,16,72,45,56,61,38,29,11,35,30,58,70,25,44,43,47,21,78,85,60,52,93,63,73,73,49,62,47,74,38,48,78,66,93,64,56,74,68,57,51,55,54,42,41,49,48,40,58,72,54,38,47,59,48,52,54,50,61,66,48,50,23,54,53,56,16,51,52,51,44,51,52,50,51,54,54,34,50,72,75,38,58,64,68,58,27,49,54,54,48,62,72,44,40,67,60,48,48,47,53,43,29,49,52,43,43,54,52,48,49,38,49,46,42,58,72,69,63,51,56,60,83,72,55,68,86,58,100,41,63,64,58,57,46,42,51,51,57,51,36,48,53,60,65,25,69,73,45,44,56,50,46,59,77,32,42,61,33,68,64,42,51,48,52,44,38,68,55,45,20,47,62,43,56,76,40,35,48,46,34,79,48,61,73,59,31,53,36,35,35,40,32,46,58,31,76,47,58,77,77,40,73,59,74,44,63,48,77,46,54,54,50,57,70,82,77,46,57,58,57,82,94,35,82,82,62,71,66,63,50,72,44,76,44,67,47,77,82,52,96,80,51,77,72,62,49,77,66,47,46,52,45,55,51,40,56,61,42,63,40,82,74,47,51,62,60,56,65,61,58,65,65,76,76,115